Protein AF-A0A9Q0SRG5-F1 (afdb_monomer)

Mean predicted aligned error: 6.97 Å

Structure (mmCIF, N/CA/C/O backbone):
data_AF-A0A9Q0SRG5-F1
#
_entry.id   AF-A0A9Q0SRG5-F1
#
loop_
_atom_site.group_PDB
_atom_site.id
_atom_site.type_symbol
_atom_site.label_atom_id
_atom_site.label_alt_id
_atom_site.label_comp_id
_atom_site.label_asym_id
_atom_site.label_entity_id
_atom_site.label_seq_id
_atom_site.pdbx_PDB_ins_code
_atom_site.Cartn_x
_atom_site.Cartn_y
_atom_site.Cartn_z
_atom_site.occupancy
_atom_site.B_iso_or_equiv
_atom_site.auth_seq_id
_atom_site.auth_comp_id
_atom_site.auth_asym_id
_atom_site.auth_atom_id
_atom_site.pdbx_PDB_model_num
ATOM 1 N N . MET A 1 1 ? 56.213 -7.104 12.086 1.00 50.03 1 MET A N 1
ATOM 2 C CA . MET A 1 1 ? 54.955 -7.055 11.313 1.00 50.03 1 MET A CA 1
ATOM 3 C C . MET A 1 1 ? 54.856 -5.641 10.769 1.00 50.03 1 MET A C 1
ATOM 5 O O . MET A 1 1 ? 54.990 -4.718 11.560 1.00 50.03 1 MET A O 1
ATOM 9 N N . GLU A 1 2 ? 54.801 -5.468 9.449 1.00 68.88 2 GLU A N 1
ATOM 10 C CA . GLU A 1 2 ? 54.858 -4.136 8.830 1.00 68.88 2 GLU A CA 1
ATOM 11 C C . GLU A 1 2 ? 53.455 -3.518 8.834 1.00 68.88 2 GLU A C 1
ATOM 13 O O . GLU A 1 2 ? 52.531 -4.058 8.225 1.00 68.88 2 GLU A O 1
ATOM 18 N N . SER A 1 3 ? 53.274 -2.426 9.576 1.00 64.75 3 SER A N 1
ATOM 19 C CA . SER A 1 3 ? 51.998 -1.713 9.636 1.00 64.75 3 SER A CA 1
ATOM 20 C C . SER A 1 3 ? 51.853 -0.821 8.404 1.00 64.75 3 SER A C 1
ATOM 22 O O . SER A 1 3 ? 52.729 -0.003 8.135 1.00 64.75 3 SER A O 1
ATOM 24 N N . ARG A 1 4 ? 50.747 -0.968 7.669 1.00 71.38 4 ARG A N 1
ATOM 25 C CA . ARG A 1 4 ? 50.354 -0.084 6.560 1.00 71.38 4 ARG A CA 1
ATOM 26 C C . ARG A 1 4 ? 49.280 0.883 7.037 1.00 71.38 4 ARG A C 1
ATOM 28 O O . ARG A 1 4 ? 48.325 0.459 7.692 1.00 71.38 4 ARG A O 1
ATOM 35 N N . TYR A 1 5 ? 49.398 2.155 6.674 1.00 73.38 5 TYR A N 1
ATOM 36 C CA . TYR A 1 5 ? 48.400 3.167 7.019 1.00 73.38 5 TYR A CA 1
ATOM 37 C C . TYR A 1 5 ? 47.454 3.413 5.841 1.00 73.38 5 TYR A C 1
ATOM 39 O O . TYR A 1 5 ? 47.877 3.531 4.696 1.00 73.38 5 TYR A O 1
ATOM 47 N N . PHE A 1 6 ? 46.151 3.552 6.105 1.00 70.50 6 PHE A N 1
ATOM 48 C CA . PHE A 1 6 ? 45.162 3.849 5.057 1.00 70.50 6 PHE A CA 1
ATOM 49 C C . PHE A 1 6 ? 45.446 5.162 4.307 1.00 70.50 6 PHE A C 1
ATOM 51 O O . PHE A 1 6 ? 45.082 5.294 3.141 1.00 70.50 6 PHE A O 1
ATOM 58 N N . SER A 1 7 ? 46.147 6.112 4.931 1.00 71.38 7 SER A N 1
ATOM 59 C CA . SER A 1 7 ? 46.628 7.339 4.286 1.00 71.38 7 SER A CA 1
ATOM 60 C C . SER A 1 7 ? 47.663 7.086 3.182 1.00 71.38 7 SER A C 1
ATOM 62 O O . SER A 1 7 ? 47.748 7.880 2.248 1.00 71.38 7 SER A O 1
ATOM 64 N N . GLU A 1 8 ? 48.408 5.981 3.246 1.00 69.50 8 GLU A N 1
ATOM 65 C CA . GLU A 1 8 ? 49.360 5.558 2.207 1.00 69.50 8 GLU A CA 1
ATOM 66 C C . GLU A 1 8 ? 48.630 4.973 0.987 1.00 69.50 8 GLU A C 1
ATOM 68 O O . GLU A 1 8 ? 49.115 5.075 -0.137 1.00 69.50 8 GLU A O 1
ATOM 73 N N . ILE A 1 9 ? 47.434 4.411 1.199 1.00 72.00 9 ILE A N 1
ATOM 74 C CA . ILE A 1 9 ? 46.563 3.860 0.149 1.00 72.00 9 ILE A CA 1
ATOM 75 C C . ILE A 1 9 ? 45.710 4.968 -0.492 1.00 72.00 9 ILE A C 1
ATOM 77 O O . ILE A 1 9 ? 45.546 5.004 -1.711 1.00 72.00 9 ILE A O 1
ATOM 81 N N . PHE A 1 10 ? 45.187 5.897 0.314 1.00 68.31 10 PHE A N 1
ATOM 82 C CA . PHE A 1 10 ? 44.241 6.940 -0.106 1.00 68.31 10 PHE A CA 1
ATOM 83 C C . PHE A 1 10 ? 44.854 8.350 -0.219 1.00 68.31 10 PHE A C 1
ATOM 85 O O . PHE A 1 10 ? 44.111 9.330 -0.187 1.00 68.31 10 PHE A O 1
ATOM 92 N N . GLY A 1 11 ? 46.186 8.475 -0.321 1.00 63.97 11 GLY A N 1
ATOM 93 C CA . GLY A 1 11 ? 46.930 9.748 -0.284 1.00 63.97 11 GLY A CA 1
ATOM 94 C C . GLY A 1 11 ? 46.306 10.923 -1.066 1.00 63.97 11 GLY A C 1
ATOM 95 O O . GLY A 1 11 ? 45.670 10.724 -2.099 1.00 63.97 11 GLY A O 1
ATOM 96 N N . HIS A 1 12 ? 46.510 12.149 -0.545 1.00 66.62 12 HIS A N 1
ATOM 97 C CA . HIS A 1 12 ? 45.818 13.417 -0.870 1.00 66.62 12 HIS A CA 1
ATOM 98 C C . HIS A 1 12 ? 44.952 13.419 -2.157 1.00 66.62 12 HIS A C 1
ATOM 100 O O . HIS A 1 12 ? 45.475 13.619 -3.259 1.00 66.62 12 HIS A O 1
ATOM 106 N N . PRO A 1 13 ? 43.615 13.259 -2.046 1.00 66.69 13 PRO A N 1
ATOM 107 C CA . PRO A 1 13 ? 42.833 12.692 -3.147 1.00 66.69 13 PRO A CA 1
ATOM 108 C C . PRO A 1 13 ? 42.370 13.722 -4.177 1.00 66.69 13 PRO A C 1
ATOM 110 O O . PRO A 1 13 ? 42.280 13.409 -5.359 1.00 66.69 13 PRO A O 1
ATOM 113 N N . MET A 1 14 ? 42.061 14.953 -3.761 1.00 62.12 14 MET A N 1
ATOM 114 C CA . MET A 1 14 ? 41.164 15.801 -4.554 1.00 62.12 14 MET A CA 1
ATOM 115 C C . MET A 1 14 ? 41.794 16.297 -5.862 1.00 62.12 14 MET A C 1
ATOM 117 O O . MET A 1 14 ? 41.221 16.112 -6.928 1.00 62.12 14 MET A O 1
ATOM 121 N N . MET A 1 15 ? 43.006 16.863 -5.826 1.00 65.62 15 MET A N 1
ATOM 122 C CA . MET A 1 15 ? 43.644 17.397 -7.041 1.00 65.62 15 MET A CA 1
ATOM 123 C C . MET A 1 15 ? 44.089 16.308 -8.024 1.00 65.62 15 MET A C 1
ATOM 125 O O . MET A 1 15 ? 44.062 16.527 -9.235 1.00 65.62 15 MET A O 1
ATOM 129 N N . LYS A 1 16 ? 44.488 15.131 -7.525 1.00 74.25 16 LYS A N 1
ATOM 130 C CA . LYS A 1 16 ? 44.857 13.984 -8.369 1.00 74.25 16 LYS A CA 1
ATOM 131 C C . LYS A 1 16 ? 43.614 13.346 -8.995 1.00 74.25 16 LYS A C 1
ATOM 133 O O . LYS A 1 16 ? 43.632 13.049 -10.187 1.00 74.25 16 LYS A O 1
ATOM 138 N N . LEU A 1 17 ? 42.531 13.219 -8.225 1.00 79.25 17 LEU A N 1
ATOM 139 C CA . LEU A 1 17 ? 41.233 12.753 -8.707 1.00 79.25 17 LEU A CA 1
ATOM 140 C C . LEU A 1 17 ? 40.653 13.706 -9.757 1.00 79.25 17 LEU A C 1
ATOM 142 O O . LEU A 1 17 ? 40.260 13.247 -10.821 1.00 79.25 17 LEU A O 1
ATOM 146 N N . LEU A 1 18 ? 40.668 15.021 -9.517 1.00 80.94 18 LEU A N 1
ATOM 147 C CA . LEU A 1 18 ? 40.158 16.014 -10.471 1.00 80.94 18 LEU A CA 1
ATOM 148 C C . LEU A 1 18 ? 40.930 15.998 -11.795 1.00 80.94 18 LEU A C 1
ATOM 150 O O . LEU A 1 18 ? 40.312 16.000 -12.857 1.00 80.94 18 LEU A O 1
ATOM 154 N N . LYS A 1 19 ? 42.268 15.912 -11.749 1.00 83.69 19 LYS A N 1
ATOM 155 C CA . LYS A 1 19 ? 43.089 15.756 -12.962 1.00 83.69 19 LYS A CA 1
ATOM 156 C C . LYS A 1 19 ? 42.735 14.479 -13.725 1.00 83.69 19 LYS A C 1
ATOM 158 O O . LYS A 1 19 ? 42.587 14.532 -14.941 1.00 83.69 19 LYS A O 1
ATOM 163 N N . PHE A 1 20 ? 42.563 13.363 -13.016 1.00 85.44 20 PHE A N 1
ATOM 164 C CA . PHE A 1 20 ? 42.190 12.084 -13.621 1.00 85.44 20 PHE A CA 1
ATOM 165 C C . PHE A 1 20 ? 40.778 12.107 -14.223 1.00 85.44 20 PHE A C 1
ATOM 167 O O . PHE A 1 20 ? 40.568 11.584 -15.315 1.00 85.44 20 PHE A O 1
ATOM 174 N N . VAL A 1 21 ? 39.813 12.746 -13.555 1.00 87.06 21 VAL A N 1
ATOM 175 C CA . VAL A 1 21 ? 38.452 12.932 -14.080 1.00 87.06 21 VAL A CA 1
ATOM 176 C C . VAL A 1 21 ? 38.484 13.802 -15.335 1.00 87.06 21 VAL A C 1
ATOM 178 O O . VAL A 1 21 ? 37.925 13.402 -16.350 1.00 87.06 21 VAL A O 1
ATOM 181 N N . HIS A 1 22 ? 39.194 14.935 -15.320 1.00 87.00 22 HIS A N 1
ATOM 182 C CA . HIS A 1 22 ? 39.308 15.816 -16.489 1.00 87.00 22 HIS A CA 1
ATOM 183 C C . HIS A 1 22 ? 39.959 15.130 -17.696 1.00 87.00 22 HIS A C 1
ATOM 185 O O . HIS A 1 22 ? 39.552 15.382 -18.827 1.00 87.00 22 HIS A O 1
ATOM 191 N N . SER A 1 23 ? 40.952 14.263 -17.479 1.00 90.62 23 SER A N 1
ATOM 192 C CA . SER A 1 23 ? 41.611 13.545 -18.575 1.00 90.62 23 SER A CA 1
ATOM 193 C C . SER A 1 23 ? 40.817 12.343 -19.093 1.00 90.62 23 SER A C 1
ATOM 195 O O . SER A 1 23 ? 41.097 11.879 -20.194 1.00 90.62 23 SER A O 1
ATOM 197 N N . SER A 1 24 ? 39.871 11.814 -18.308 1.00 91.75 24 SER A N 1
ATOM 198 C CA . SER A 1 24 ? 39.240 10.508 -18.578 1.00 91.75 24 SER A CA 1
ATOM 199 C C . SER A 1 24 ? 37.730 10.572 -18.806 1.00 91.75 24 SER A C 1
ATOM 201 O O . SER A 1 24 ? 37.164 9.616 -19.324 1.00 91.75 24 SER A O 1
ATOM 203 N N . VAL A 1 25 ? 37.063 11.666 -18.428 1.00 90.81 25 VAL A N 1
ATOM 204 C CA . VAL A 1 25 ? 35.619 11.879 -18.611 1.00 90.81 25 VAL A CA 1
ATOM 205 C C . VAL A 1 25 ? 35.427 13.001 -19.626 1.00 90.81 25 VAL A C 1
ATOM 207 O O . VAL A 1 25 ? 35.244 14.168 -19.284 1.00 90.81 25 VAL A O 1
ATOM 210 N N . LEU A 1 26 ? 35.534 12.639 -20.903 1.00 94.81 26 LEU A N 1
ATOM 211 C CA . LEU A 1 26 ? 35.572 13.597 -22.007 1.00 94.81 26 LEU A CA 1
ATOM 212 C C . LEU A 1 26 ? 34.172 13.847 -22.593 1.00 94.81 26 LEU A C 1
ATOM 214 O O . LEU A 1 26 ? 33.375 12.908 -22.685 1.00 94.81 26 LEU A O 1
ATOM 218 N N . PRO A 1 27 ? 33.872 15.068 -23.083 1.00 93.25 27 PRO A N 1
ATOM 219 C CA . PRO A 1 27 ? 32.587 15.387 -23.714 1.00 93.25 27 PRO A CA 1
ATOM 220 C C . PRO A 1 27 ? 32.181 14.423 -24.837 1.00 93.25 27 PRO A C 1
ATOM 222 O O . PRO A 1 27 ? 31.002 14.107 -24.996 1.00 93.25 27 PRO A O 1
ATOM 225 N N . ASP A 1 28 ? 33.149 13.911 -25.597 1.00 94.19 28 ASP A N 1
ATOM 226 C CA . ASP A 1 28 ? 32.875 13.010 -26.718 1.00 94.19 28 ASP A CA 1
ATOM 227 C C . ASP A 1 28 ? 32.377 11.627 -26.272 1.00 94.19 28 ASP A C 1
ATOM 229 O O . ASP A 1 28 ? 31.602 11.004 -26.996 1.00 94.19 28 ASP A O 1
ATOM 233 N N . MET A 1 29 ? 32.700 11.180 -25.051 1.00 92.12 29 MET A N 1
ATOM 234 C CA . MET A 1 29 ? 32.133 9.949 -24.479 1.00 92.12 29 MET A CA 1
ATOM 235 C C . MET A 1 29 ? 30.622 10.079 -24.259 1.00 92.12 29 MET A C 1
ATOM 237 O O . MET A 1 29 ? 29.868 9.140 -24.533 1.00 92.12 29 MET A O 1
ATOM 241 N N . PHE A 1 30 ? 30.164 11.255 -23.816 1.00 93.25 30 PHE A N 1
ATOM 242 C CA . PHE A 1 30 ? 28.738 11.545 -23.675 1.00 93.25 30 PHE A CA 1
ATOM 243 C C . PHE A 1 30 ? 28.071 11.597 -25.047 1.00 93.25 30 PHE A C 1
ATOM 245 O O . PHE A 1 30 ? 27.088 10.889 -25.261 1.00 93.25 30 PHE A O 1
ATOM 252 N N . LYS A 1 31 ? 28.633 12.356 -26.000 1.00 93.44 31 LYS A N 1
ATOM 253 C CA . LYS A 1 31 ? 28.090 12.443 -27.368 1.00 93.44 31 LYS A CA 1
ATOM 254 C C . LYS A 1 31 ? 27.942 11.055 -27.996 1.00 93.44 31 LYS A C 1
ATOM 256 O O . LYS A 1 31 ? 26.859 10.723 -28.470 1.00 93.44 31 LYS A O 1
ATOM 261 N N . ALA A 1 32 ? 28.981 10.222 -27.925 1.00 90.94 32 ALA A N 1
ATOM 262 C CA . ALA A 1 32 ? 28.962 8.867 -28.469 1.00 90.94 32 ALA A CA 1
ATOM 263 C C . ALA A 1 32 ? 27.931 7.959 -27.774 1.00 90.94 32 ALA A C 1
ATOM 265 O O . ALA A 1 32 ? 27.261 7.157 -28.427 1.00 90.94 32 ALA A O 1
ATOM 266 N N . THR A 1 33 ? 27.771 8.085 -26.453 1.00 90.62 33 THR A N 1
ATOM 267 C CA . THR A 1 33 ? 26.778 7.308 -25.695 1.00 90.62 33 THR A CA 1
ATOM 268 C C . THR A 1 33 ? 25.351 7.704 -26.078 1.00 90.62 33 THR A C 1
ATOM 270 O O . THR A 1 33 ? 24.552 6.834 -26.426 1.00 90.62 33 THR A O 1
ATOM 273 N N . TYR A 1 34 ? 25.040 9.002 -26.092 1.00 89.94 34 TYR A N 1
ATOM 274 C CA . TYR A 1 34 ? 23.699 9.504 -26.407 1.00 89.94 34 TYR A CA 1
ATOM 275 C C . TYR A 1 34 ? 23.316 9.315 -27.880 1.00 89.94 34 TYR A C 1
ATOM 277 O O . TYR A 1 34 ? 22.166 8.991 -28.164 1.00 89.94 34 TYR A O 1
ATOM 285 N N . GLN A 1 35 ? 24.264 9.417 -28.819 1.00 89.81 35 GLN A N 1
ATOM 286 C CA . GLN A 1 35 ? 24.010 9.114 -30.236 1.00 89.81 35 GLN A CA 1
ATOM 287 C C . GLN A 1 35 ? 23.632 7.645 -30.473 1.00 89.81 35 GLN A C 1
ATOM 289 O O . GLN A 1 35 ? 22.930 7.327 -31.435 1.00 89.81 35 GLN A O 1
ATOM 294 N N . ALA A 1 36 ? 24.102 6.744 -29.611 1.00 86.56 36 ALA A N 1
ATOM 295 C CA . ALA A 1 36 ? 23.932 5.308 -29.774 1.00 86.56 36 ALA A CA 1
ATOM 296 C C . ALA A 1 36 ? 22.798 4.720 -28.914 1.00 86.56 36 ALA A C 1
ATOM 298 O O . ALA A 1 36 ? 22.464 3.548 -29.093 1.00 86.56 36 ALA A O 1
ATOM 299 N N . ILE A 1 37 ? 22.198 5.491 -27.998 1.00 88.62 37 ILE A N 1
ATOM 300 C CA . ILE A 1 37 ? 21.296 4.957 -26.964 1.00 88.62 37 ILE A CA 1
ATOM 301 C C . ILE A 1 37 ? 20.080 4.222 -27.547 1.00 88.62 37 ILE A C 1
ATOM 303 O O . ILE A 1 37 ? 19.713 3.159 -27.059 1.00 88.62 37 ILE A O 1
ATOM 307 N N . THR A 1 38 ? 19.523 4.719 -28.653 1.00 81.88 38 THR A N 1
ATOM 308 C CA . THR A 1 38 ? 18.377 4.107 -29.347 1.00 81.88 38 THR A CA 1
ATOM 309 C C . THR A 1 38 ? 18.774 2.988 -30.311 1.00 81.88 38 THR A C 1
ATOM 311 O O . THR A 1 38 ? 17.924 2.241 -30.782 1.00 81.88 38 THR A O 1
ATOM 314 N N . LYS A 1 39 ? 20.065 2.839 -30.629 1.00 85.38 39 LYS A N 1
ATOM 315 C CA . LYS A 1 39 ? 20.556 1.900 -31.654 1.00 85.38 39 LYS A CA 1
ATOM 316 C C . LYS A 1 39 ? 21.283 0.685 -31.078 1.00 85.38 39 LYS A C 1
ATOM 318 O O . LYS A 1 39 ? 21.494 -0.283 -31.798 1.00 85.38 39 LYS A O 1
ATOM 323 N N . ARG A 1 40 ? 21.680 0.722 -29.802 1.00 83.50 40 ARG A N 1
ATOM 324 C CA . ARG A 1 40 ? 22.537 -0.311 -29.192 1.00 83.50 40 ARG A CA 1
ATOM 325 C C . ARG A 1 40 ? 21.842 -1.635 -28.899 1.00 83.50 40 ARG A C 1
ATOM 327 O O . ARG A 1 40 ? 22.518 -2.657 -28.894 1.00 83.50 40 ARG A O 1
ATOM 334 N N . ASN A 1 41 ? 20.540 -1.634 -28.620 1.00 89.38 41 ASN A N 1
ATOM 335 C CA . ASN A 1 41 ? 19.834 -2.849 -28.226 1.00 89.38 41 ASN A CA 1
ATOM 336 C C . ASN A 1 41 ? 18.978 -3.368 -29.387 1.00 89.38 41 ASN A C 1
ATOM 338 O O . ASN A 1 41 ? 17.861 -2.905 -29.611 1.00 89.38 41 ASN A O 1
ATOM 342 N N . SER A 1 42 ? 19.519 -4.337 -30.129 1.00 91.06 42 SER A N 1
ATOM 343 C CA . SER A 1 42 ? 18.814 -4.972 -31.246 1.00 91.06 42 SER A CA 1
ATOM 344 C C . SER A 1 42 ? 17.531 -5.671 -30.798 1.00 91.06 42 SER A C 1
ATOM 346 O O . SER A 1 42 ? 16.530 -5.564 -31.497 1.00 91.06 42 SER A O 1
ATOM 348 N N . MET A 1 43 ? 17.524 -6.312 -29.623 1.00 91.75 43 MET A N 1
ATOM 349 C CA . MET A 1 43 ? 16.326 -6.962 -29.079 1.00 91.75 43 MET A CA 1
ATOM 350 C C . MET A 1 43 ? 15.209 -5.948 -28.818 1.00 91.75 43 MET A C 1
ATOM 352 O O . MET A 1 43 ? 14.068 -6.205 -29.180 1.00 91.75 43 MET A O 1
ATOM 356 N N . TRP A 1 44 ? 15.536 -4.783 -28.246 1.00 91.00 44 TRP A N 1
ATOM 357 C CA . TRP A 1 44 ? 14.575 -3.693 -28.033 1.00 91.00 44 TRP A CA 1
ATOM 358 C C . TRP A 1 44 ? 13.990 -3.192 -29.356 1.00 91.00 44 TRP A C 1
ATOM 360 O O . TRP A 1 44 ? 12.778 -3.064 -29.492 1.00 91.00 44 TRP A O 1
ATOM 370 N N . ASN A 1 45 ? 14.848 -2.962 -30.352 1.00 89.31 45 ASN A N 1
ATOM 371 C CA . ASN A 1 45 ? 14.442 -2.432 -31.656 1.00 89.31 45 ASN A CA 1
ATOM 372 C C . ASN A 1 45 ? 13.610 -3.421 -32.490 1.00 89.31 45 ASN A C 1
ATOM 374 O O . ASN A 1 45 ? 12.931 -3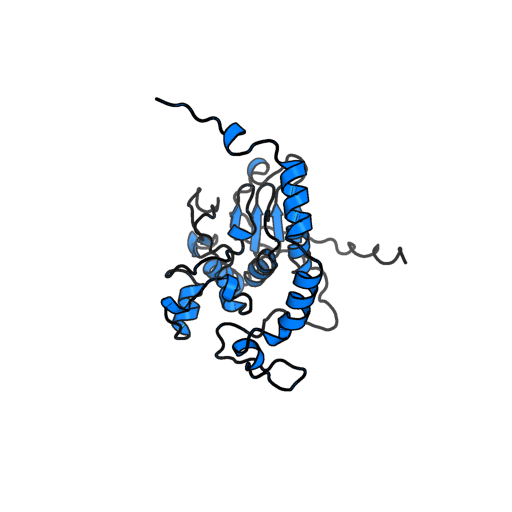.004 -33.423 1.00 89.31 45 ASN A O 1
ATOM 378 N N . GLN A 1 46 ? 13.673 -4.716 -32.173 1.00 93.19 46 GLN A N 1
ATOM 379 C CA . GLN A 1 46 ? 12.906 -5.777 -32.833 1.00 93.19 46 GLN A CA 1
ATOM 380 C C . GLN A 1 46 ? 11.559 -6.066 -32.154 1.00 93.19 46 GLN A C 1
ATOM 382 O O . GLN A 1 46 ? 10.789 -6.884 -32.662 1.00 93.19 46 GLN A O 1
ATOM 387 N N . LEU A 1 47 ? 11.251 -5.421 -31.021 1.00 91.62 47 LEU A N 1
ATOM 388 C CA . LEU A 1 47 ? 9.953 -5.580 -30.370 1.00 91.62 47 LEU A CA 1
ATOM 389 C C . LEU A 1 47 ? 8.840 -5.088 -31.299 1.00 91.62 47 LEU A C 1
ATOM 391 O O . LEU A 1 47 ? 8.835 -3.946 -31.753 1.00 91.62 47 LEU A O 1
ATOM 395 N N . SER A 1 48 ? 7.875 -5.964 -31.564 1.00 90.31 48 SER A N 1
ATOM 396 C CA . SER A 1 48 ? 6.680 -5.606 -32.323 1.00 90.31 48 SER A CA 1
ATOM 397 C C . SER A 1 48 ? 5.740 -4.791 -31.440 1.00 90.31 48 SER A C 1
ATOM 399 O O . SER A 1 48 ? 5.369 -5.236 -30.354 1.00 90.31 48 SER A O 1
ATOM 401 N N . VAL A 1 49 ? 5.346 -3.607 -31.908 1.00 87.12 49 VAL A N 1
ATOM 402 C CA . VAL A 1 49 ? 4.415 -2.718 -31.201 1.00 87.12 49 VAL A CA 1
ATOM 403 C C . VAL A 1 49 ? 3.106 -2.651 -31.994 1.00 87.12 49 VAL A C 1
ATOM 405 O O . VAL A 1 49 ? 3.156 -2.408 -33.202 1.00 87.12 49 VAL A O 1
ATOM 408 N N . PRO A 1 50 ? 1.939 -2.870 -31.363 1.00 86.75 50 PRO A N 1
ATOM 409 C CA . PRO A 1 50 ? 0.652 -2.732 -32.037 1.00 86.75 50 PRO A CA 1
ATOM 410 C C . PRO A 1 50 ? 0.451 -1.319 -32.596 1.00 86.75 50 PRO A C 1
ATOM 412 O O . PRO A 1 50 ? 0.814 -0.332 -31.959 1.00 86.75 50 PRO A O 1
ATOM 415 N N . SER A 1 51 ? -0.180 -1.208 -33.764 1.00 82.75 51 SER A N 1
ATOM 416 C CA . SER A 1 51 ? -0.625 0.075 -34.310 1.00 82.75 51 SER A CA 1
ATOM 417 C C . SER A 1 51 ? -1.972 0.468 -33.696 1.00 82.75 51 SER A C 1
ATOM 419 O O . SER A 1 51 ? -2.957 -0.247 -33.880 1.00 82.75 51 SER A O 1
ATOM 421 N N . GLY A 1 52 ? -2.043 1.594 -32.988 1.00 86.44 52 GLY A N 1
ATOM 422 C CA . GLY A 1 52 ? -3.295 2.111 -32.433 1.00 86.44 52 GLY A CA 1
ATOM 423 C C . GLY A 1 52 ? -3.080 3.090 -31.282 1.00 86.44 52 GLY A C 1
ATOM 424 O O . GLY A 1 52 ? -2.014 3.122 -30.676 1.00 86.44 52 GLY A O 1
ATOM 425 N N . ASN A 1 53 ? -4.110 3.882 -30.977 1.00 90.81 53 ASN A N 1
ATOM 426 C CA . ASN A 1 53 ? -4.080 4.852 -29.873 1.00 90.81 53 ASN A CA 1
ATOM 427 C C . ASN A 1 53 ? -4.611 4.273 -28.551 1.00 90.81 53 ASN A C 1
ATOM 429 O O . ASN A 1 53 ? -4.400 4.864 -27.495 1.00 90.81 53 ASN A O 1
ATOM 433 N N . LEU A 1 54 ? -5.319 3.139 -28.606 1.00 91.62 54 LEU A N 1
ATOM 434 C CA . LEU A 1 54 ? -5.857 2.438 -27.442 1.00 91.62 54 LEU A CA 1
ATOM 435 C C . LEU A 1 54 ? -5.077 1.142 -27.217 1.00 91.62 54 LEU A C 1
ATOM 437 O O . LEU A 1 54 ? -4.781 0.420 -28.169 1.00 91.62 54 LEU A O 1
ATOM 441 N N . TYR A 1 55 ? -4.758 0.847 -25.957 1.00 92.06 55 TYR A N 1
ATOM 442 C CA . TYR A 1 55 ? -4.058 -0.380 -25.592 1.00 92.06 55 TYR A CA 1
ATOM 443 C C . TYR A 1 55 ? -4.989 -1.591 -25.739 1.00 92.06 55 TYR A C 1
ATOM 445 O O . TYR A 1 55 ? -6.086 -1.615 -25.182 1.00 92.06 55 TYR A O 1
ATOM 453 N N . ALA A 1 56 ? -4.550 -2.602 -26.489 1.00 91.44 56 ALA A N 1
ATOM 454 C CA . ALA A 1 56 ? -5.284 -3.850 -26.650 1.00 91.44 56 ALA A CA 1
ATOM 455 C C . ALA A 1 56 ? -5.023 -4.761 -25.442 1.00 91.44 56 ALA A C 1
ATOM 457 O O . ALA A 1 56 ? -4.029 -5.486 -25.403 1.00 91.44 56 ALA A O 1
ATOM 458 N N . TRP A 1 57 ? -5.898 -4.693 -24.438 1.00 93.12 57 TRP A N 1
ATOM 459 C CA . TRP A 1 57 ? -5.794 -5.520 -23.238 1.00 93.12 57 TRP A CA 1
ATOM 460 C C . TRP A 1 57 ? -5.885 -7.014 -23.570 1.00 93.12 57 TRP A C 1
ATOM 462 O O . TRP A 1 57 ? -6.844 -7.463 -24.195 1.00 93.12 57 TRP A O 1
ATOM 472 N N . ASP A 1 58 ? -4.914 -7.795 -23.097 1.00 93.50 58 ASP A N 1
ATOM 473 C CA . ASP A 1 58 ? -4.951 -9.256 -23.155 1.00 93.50 58 ASP A CA 1
ATOM 474 C C . ASP A 1 58 ? -5.463 -9.814 -21.821 1.00 93.50 58 ASP A C 1
ATOM 476 O O . ASP A 1 58 ? -4.802 -9.696 -20.790 1.00 93.50 58 ASP A O 1
ATOM 480 N N . SER A 1 59 ? -6.625 -10.470 -21.831 1.00 93.25 59 SER A N 1
ATOM 481 C CA . SER A 1 59 ? -7.217 -11.066 -20.627 1.00 93.25 59 SER A CA 1
ATOM 482 C C . SER A 1 59 ? -6.394 -12.220 -20.038 1.00 93.25 59 SER A C 1
ATOM 484 O O . SER A 1 59 ? -6.623 -12.609 -18.893 1.00 93.25 59 SER A O 1
ATOM 486 N N . LYS A 1 60 ? -5.467 -12.805 -20.809 1.00 94.81 60 LYS A N 1
ATOM 487 C CA . LYS A 1 60 ? -4.557 -13.871 -20.355 1.00 94.81 60 LYS A CA 1
ATOM 488 C C . LYS A 1 60 ? -3.258 -13.322 -19.769 1.00 94.81 60 LYS A C 1
ATOM 490 O O . LYS A 1 60 ? -2.512 -14.068 -19.132 1.00 94.81 60 LYS A O 1
ATOM 495 N N . SER A 1 61 ? -2.976 -12.037 -19.971 1.00 96.69 61 SER A N 1
ATOM 496 C CA . SER A 1 61 ? -1.760 -11.410 -19.473 1.00 96.69 61 SER A CA 1
ATOM 497 C C . SER A 1 61 ? -1.725 -11.427 -17.945 1.00 96.69 61 SER A C 1
ATOM 499 O O . SER A 1 61 ? -2.648 -11.001 -17.251 1.00 96.69 61 SER A O 1
ATOM 501 N N . THR A 1 62 ? -0.597 -11.885 -17.406 1.00 97.19 62 THR A N 1
ATOM 502 C CA . THR A 1 62 ? -0.301 -11.821 -15.969 1.00 97.19 62 THR A CA 1
ATOM 503 C C . THR A 1 62 ? 0.607 -10.641 -15.610 1.00 97.19 62 THR A C 1
ATOM 505 O O . THR A 1 62 ? 0.993 -10.502 -14.447 1.00 97.19 62 THR A O 1
ATOM 508 N N . TYR A 1 63 ? 0.933 -9.769 -16.570 1.00 97.06 63 TYR A N 1
ATOM 509 C CA . TYR A 1 63 ? 1.826 -8.615 -16.389 1.00 97.06 63 TYR A CA 1
ATOM 510 C C . TYR A 1 63 ? 1.111 -7.274 -16.504 1.00 97.06 63 TYR A C 1
ATOM 512 O O . TYR A 1 63 ? 1.299 -6.413 -15.650 1.00 97.06 63 TYR A O 1
ATOM 520 N N . ILE A 1 64 ? 0.303 -7.115 -17.547 1.00 96.25 64 ILE A N 1
ATOM 521 C CA . ILE A 1 64 ? -0.490 -5.918 -17.827 1.00 96.25 64 ILE A CA 1
ATOM 522 C C . ILE A 1 64 ? -1.965 -6.306 -17.765 1.00 96.25 64 ILE A C 1
ATOM 524 O O . ILE A 1 64 ? -2.375 -7.213 -18.489 1.00 96.25 64 ILE A O 1
ATOM 528 N N . HIS A 1 65 ? -2.734 -5.664 -16.890 1.00 94.94 65 HIS A N 1
ATOM 529 C CA . HIS A 1 65 ? -4.153 -5.939 -16.668 1.00 94.94 65 HIS A CA 1
ATOM 530 C C . HIS A 1 65 ? -4.955 -4.637 -16.718 1.00 94.94 65 HIS A C 1
ATOM 532 O O . HIS A 1 65 ? -4.483 -3.621 -16.211 1.00 94.94 65 HIS A O 1
ATOM 538 N N . ASP A 1 66 ? -6.160 -4.683 -17.291 1.00 93.81 66 ASP A N 1
ATOM 539 C CA . ASP A 1 66 ? -7.068 -3.532 -17.361 1.00 93.81 66 ASP A CA 1
ATOM 540 C C . ASP A 1 66 ? -7.564 -3.149 -15.955 1.00 93.81 66 ASP A C 1
ATOM 542 O O . ASP A 1 66 ? -8.283 -3.938 -15.325 1.00 93.81 66 ASP A O 1
ATOM 546 N N . PRO A 1 67 ? -7.161 -1.988 -15.412 1.00 90.31 67 PRO A N 1
ATOM 547 C CA . PRO A 1 67 ? -7.434 -1.665 -14.027 1.00 90.31 67 PRO A CA 1
ATOM 548 C C . PRO A 1 67 ? -8.892 -1.257 -13.775 1.00 90.31 67 PRO A C 1
ATOM 550 O O . PRO A 1 67 ? -9.556 -0.619 -14.590 1.00 90.31 67 PRO A O 1
ATOM 553 N N . SER A 1 68 ? -9.397 -1.567 -12.586 1.00 88.25 68 SER A N 1
ATOM 554 C CA . SER A 1 68 ? -10.792 -1.344 -12.190 1.00 88.25 68 SER A CA 1
ATOM 555 C C . SER A 1 68 ? -11.103 0.074 -11.706 1.00 88.25 68 SER A C 1
ATOM 557 O O . SER A 1 68 ? -12.278 0.395 -11.523 1.00 88.25 68 SER A O 1
ATOM 559 N N . TYR A 1 69 ? -10.096 0.944 -11.552 1.00 86.00 69 TYR A N 1
ATOM 560 C CA . TYR A 1 69 ? -10.236 2.286 -10.958 1.00 86.00 69 TYR A CA 1
ATOM 561 C C . TYR A 1 69 ? -11.343 3.147 -11.580 1.00 86.00 69 TYR A C 1
ATOM 563 O O . TYR A 1 69 ? -11.974 3.935 -10.878 1.00 86.00 69 TYR A O 1
ATOM 571 N N . PHE A 1 70 ? -11.569 3.006 -12.888 1.00 89.00 70 PHE A N 1
ATOM 572 C CA . PHE A 1 70 ? -12.466 3.872 -13.654 1.00 89.00 70 PHE A CA 1
ATOM 573 C C . PHE A 1 70 ? -13.788 3.202 -14.046 1.00 89.00 70 PHE A C 1
ATOM 575 O O . PHE A 1 70 ? -14.642 3.857 -14.637 1.00 89.00 70 PHE A O 1
ATOM 582 N N . LYS A 1 71 ? -14.003 1.922 -13.702 1.00 87.62 71 LYS A N 1
ATOM 583 C CA . LYS A 1 71 ? -15.173 1.149 -14.170 1.00 87.62 71 LYS A CA 1
ATOM 584 C C . LYS A 1 71 ? -16.515 1.721 -13.708 1.00 87.62 71 LYS A C 1
ATOM 586 O O . LYS A 1 71 ? -17.510 1.563 -14.403 1.00 87.62 71 LYS A O 1
ATOM 591 N N . SER A 1 72 ? -16.542 2.387 -12.556 1.00 86.44 72 SER A N 1
ATOM 592 C CA . SER A 1 72 ? -17.736 3.033 -11.997 1.00 86.44 72 SER A CA 1
ATOM 593 C C . SER A 1 72 ? -17.655 4.563 -12.025 1.00 86.44 72 SER A C 1
ATOM 595 O O . SER A 1 72 ? -18.359 5.225 -11.263 1.00 86.44 72 SER A O 1
ATOM 597 N N . MET A 1 73 ? -16.751 5.139 -12.825 1.00 91.75 73 MET A N 1
ATOM 598 C CA . MET A 1 73 ? -16.569 6.586 -12.890 1.00 91.75 73 MET A CA 1
ATOM 599 C C . MET A 1 73 ? -17.735 7.245 -13.633 1.00 91.75 73 MET A C 1
ATOM 601 O O . MET A 1 73 ? -18.096 6.855 -14.740 1.00 91.75 73 MET A O 1
ATOM 605 N N . THR A 1 74 ? -18.296 8.280 -13.018 1.00 92.31 74 THR A N 1
ATOM 606 C CA . THR A 1 74 ? -19.357 9.121 -13.577 1.00 92.31 74 THR A CA 1
ATOM 607 C C . THR A 1 74 ? -18.810 10.506 -13.922 1.00 92.31 74 THR A C 1
ATOM 609 O O . THR A 1 74 ? -17.831 10.956 -13.330 1.00 92.31 74 THR A O 1
ATOM 612 N N . MET A 1 75 ? -19.448 11.206 -14.868 1.00 93.06 75 MET A N 1
ATOM 613 C CA . MET A 1 75 ? -19.063 12.577 -15.256 1.00 93.06 75 MET A CA 1
ATOM 614 C C . MET A 1 75 ? -19.153 13.566 -14.087 1.00 93.06 75 MET A C 1
ATOM 616 O O . MET A 1 75 ? -18.298 14.434 -13.936 1.00 93.06 75 MET A O 1
ATOM 620 N N . SER A 1 76 ? -20.179 13.424 -13.247 1.00 91.06 76 SER A N 1
ATOM 621 C CA . SER A 1 76 ? -20.304 14.177 -12.000 1.00 91.06 76 SER A CA 1
ATOM 622 C C . SER A 1 76 ? -19.756 13.332 -10.851 1.00 91.06 76 SER A C 1
ATOM 624 O O . SER A 1 76 ? -20.238 12.208 -10.669 1.00 91.06 76 SER A O 1
ATOM 626 N N . PRO A 1 77 ? -18.770 13.820 -10.077 1.00 88.06 77 PRO A N 1
ATOM 627 C CA . PRO A 1 77 ? -18.257 13.077 -8.936 1.00 88.06 77 PRO A CA 1
ATOM 628 C C . PRO A 1 77 ? -19.359 12.917 -7.876 1.00 88.06 77 PRO A C 1
ATOM 630 O O . PRO A 1 77 ? -20.133 13.851 -7.664 1.00 88.06 77 PRO A O 1
ATOM 633 N N . PRO A 1 78 ? -19.414 11.782 -7.158 1.00 83.50 78 PRO A N 1
ATOM 634 C CA . PRO A 1 78 ? -20.463 11.502 -6.169 1.00 83.50 78 PRO A CA 1
ATOM 635 C C . PRO A 1 78 ? -20.381 12.382 -4.908 1.00 83.50 78 PRO A C 1
ATOM 637 O O . PRO A 1 78 ? -21.186 12.227 -3.996 1.00 83.50 78 PRO A O 1
ATOM 640 N N . GLY A 1 79 ? -19.407 13.292 -4.844 1.00 84.75 79 GLY A N 1
ATOM 641 C CA . GLY A 1 79 ? -19.125 14.112 -3.676 1.00 84.75 79 GLY A CA 1
ATOM 642 C C . GLY A 1 79 ? -18.372 13.360 -2.568 1.00 84.75 79 GLY A C 1
ATOM 643 O O . GLY A 1 79 ? -18.094 12.158 -2.676 1.00 84.75 79 GLY A O 1
ATOM 644 N N . PRO A 1 80 ? -17.988 14.081 -1.503 1.00 84.44 80 PRO A N 1
ATOM 645 C CA . PRO A 1 80 ? -17.382 13.482 -0.322 1.00 84.44 80 PRO A CA 1
ATOM 646 C C . PRO A 1 80 ? -18.403 12.604 0.413 1.00 84.44 80 PRO A C 1
ATOM 648 O O . PRO A 1 80 ? -19.561 12.980 0.577 1.00 84.44 80 PRO A O 1
ATOM 651 N N . HIS A 1 81 ? -17.960 11.449 0.903 1.00 86.25 81 HIS A N 1
ATOM 652 C CA . HIS A 1 81 ? -18.741 10.588 1.785 1.00 86.25 81 HIS A CA 1
ATOM 653 C C . HIS A 1 81 ? -17.936 10.297 3.047 1.00 86.25 81 HIS A C 1
ATOM 655 O O . HIS A 1 81 ? -16.732 10.046 2.976 1.00 86.25 81 HIS A O 1
ATOM 661 N N . GLY A 1 82 ? -18.607 10.360 4.197 1.00 91.62 82 GLY A N 1
ATOM 662 C CA . GLY A 1 82 ? -18.032 9.911 5.458 1.00 91.62 82 GLY A CA 1
ATOM 663 C C . GLY A 1 82 ? -17.761 8.407 5.461 1.00 91.62 82 GLY A C 1
ATOM 664 O O . GLY A 1 82 ? -18.180 7.679 4.558 1.00 91.62 82 GLY A O 1
ATOM 665 N N . VAL A 1 83 ? -17.076 7.951 6.502 1.00 95.94 83 VAL A N 1
ATOM 666 C CA . VAL A 1 83 ? -16.839 6.529 6.772 1.00 95.94 83 VAL A CA 1
ATOM 667 C C . VAL A 1 83 ? -17.814 6.097 7.855 1.00 95.94 83 VAL A C 1
ATOM 669 O O . VAL A 1 83 ? -17.862 6.744 8.901 1.00 95.94 83 VAL A O 1
ATOM 672 N N . LYS A 1 84 ? -18.597 5.041 7.618 1.00 95.38 84 LYS A N 1
ATOM 673 C CA . LYS A 1 84 ? -19.628 4.590 8.564 1.00 95.38 84 LYS A CA 1
ATOM 674 C C . LYS A 1 84 ? -19.375 3.172 9.029 1.00 95.38 84 LYS A C 1
ATOM 676 O O . LYS A 1 84 ? -19.133 2.290 8.209 1.00 95.38 84 LYS A O 1
ATOM 681 N N . ASP A 1 85 ? -19.451 2.974 10.341 1.00 96.62 85 ASP A N 1
ATOM 682 C CA . ASP A 1 85 ? -19.251 1.696 11.016 1.00 96.62 85 ASP A CA 1
ATOM 683 C C . ASP A 1 85 ? -18.068 0.904 10.433 1.00 96.62 85 ASP A C 1
ATOM 685 O O . ASP A 1 85 ? -18.176 -0.283 10.135 1.00 96.62 85 ASP A O 1
ATOM 689 N N . ALA A 1 86 ? -16.918 1.540 10.226 1.00 98.31 86 ALA A N 1
ATOM 690 C CA . ALA A 1 86 ? -15.772 0.858 9.642 1.00 98.31 86 ALA A CA 1
ATOM 691 C C . ALA A 1 86 ? -15.076 -0.057 10.650 1.00 98.31 86 ALA A C 1
ATOM 693 O O . ALA A 1 86 ? -14.998 0.253 11.839 1.00 98.31 86 ALA A O 1
ATOM 694 N N . TYR A 1 87 ? -14.524 -1.164 10.163 1.00 98.69 87 TYR A N 1
ATOM 695 C CA . TYR A 1 87 ? -13.620 -2.016 10.933 1.00 98.69 87 TYR A CA 1
ATOM 696 C C . TYR A 1 87 ? -12.165 -1.556 10.794 1.00 98.69 87 TYR A C 1
ATOM 698 O O . TYR A 1 87 ? -11.750 -1.049 9.748 1.00 98.69 87 TYR A O 1
ATOM 706 N N . CYS A 1 88 ? -11.350 -1.792 11.821 1.00 98.50 88 CYS A N 1
ATOM 707 C CA . CYS A 1 88 ? -9.902 -1.661 11.695 1.00 98.50 88 CYS A CA 1
ATOM 708 C C . CYS A 1 88 ? -9.338 -2.876 10.947 1.00 98.50 88 CYS A C 1
ATOM 710 O O . CYS A 1 88 ? -9.364 -3.997 11.453 1.00 98.50 88 CYS A O 1
ATOM 712 N N . LEU A 1 89 ? -8.827 -2.672 9.731 1.00 98.62 89 LEU A N 1
ATOM 713 C CA . LEU A 1 89 ? -8.177 -3.745 8.973 1.00 98.62 89 LEU A CA 1
ATOM 714 C C . LEU A 1 89 ? -6.767 -4.018 9.509 1.00 98.62 89 LEU A C 1
ATOM 716 O O . LEU A 1 89 ? -6.315 -5.164 9.507 1.00 98.62 89 LEU A O 1
ATOM 720 N N . LEU A 1 90 ? -6.058 -2.964 9.925 1.00 98.50 90 LEU A N 1
ATOM 721 C CA . LEU A 1 90 ? -4.656 -2.998 10.341 1.00 98.50 90 LEU A CA 1
ATOM 722 C C . LEU A 1 90 ? -4.420 -1.975 11.452 1.00 98.50 90 LEU A C 1
ATOM 724 O O . LEU A 1 90 ? -4.841 -0.825 11.323 1.00 98.50 90 LEU A O 1
ATOM 728 N N . ASN A 1 91 ? -3.687 -2.377 12.489 1.00 98.38 91 ASN A N 1
ATOM 729 C CA . ASN A 1 91 ? -3.218 -1.481 13.541 1.00 98.38 91 ASN A CA 1
ATOM 730 C C . ASN A 1 91 ? -1.692 -1.574 13.640 1.00 98.38 91 ASN A C 1
ATOM 732 O O . ASN A 1 91 ? -1.146 -2.628 13.969 1.00 98.38 91 ASN A O 1
ATOM 736 N N . PHE A 1 92 ? -0.993 -0.489 13.330 1.00 98.25 92 PHE A N 1
ATOM 737 C CA . PHE A 1 92 ? 0.460 -0.463 13.231 1.00 98.25 92 PHE A CA 1
ATOM 738 C C . PHE A 1 92 ? 1.140 0.374 14.318 1.00 98.25 92 PHE A C 1
ATOM 740 O O . PHE A 1 92 ? 0.543 1.226 14.974 1.00 98.25 92 PHE A O 1
ATOM 747 N N . GLY A 1 93 ? 2.435 0.111 14.498 1.00 97.25 93 GLY A N 1
ATOM 748 C CA . GLY A 1 93 ? 3.348 0.990 15.226 1.00 97.25 93 GLY A CA 1
ATOM 749 C C . GLY A 1 93 ? 3.901 2.118 14.356 1.00 97.25 93 GLY A C 1
ATOM 750 O O . GLY A 1 93 ? 3.322 2.478 13.328 1.00 97.25 93 GLY A O 1
ATOM 751 N N . ASP A 1 94 ? 5.035 2.655 14.792 1.00 97.62 94 ASP A N 1
ATOM 752 C CA . ASP A 1 94 ? 5.752 3.736 14.119 1.00 97.62 94 ASP A CA 1
ATOM 753 C C . ASP A 1 94 ? 6.553 3.240 12.899 1.00 97.62 94 ASP A C 1
ATOM 755 O O . ASP A 1 94 ? 6.844 2.050 12.746 1.00 97.62 94 ASP A O 1
ATOM 759 N N . SER A 1 95 ? 6.923 4.182 12.032 1.00 96.62 95 SER A N 1
ATOM 760 C CA . SER A 1 95 ? 7.874 4.040 10.924 1.00 96.62 95 SER A CA 1
ATOM 761 C C . SER A 1 95 ? 7.553 2.902 9.943 1.00 96.62 95 SER A C 1
ATOM 763 O O . SER A 1 95 ? 8.442 2.244 9.389 1.00 96.62 95 SER A O 1
ATOM 765 N N . ILE A 1 96 ? 6.263 2.690 9.661 1.00 97.75 96 ILE A N 1
ATOM 766 C CA . ILE A 1 96 ? 5.824 1.785 8.593 1.00 97.75 96 ILE A CA 1
ATOM 767 C C . ILE A 1 96 ? 6.224 2.360 7.235 1.00 97.75 96 ILE A C 1
ATOM 769 O O . ILE A 1 96 ? 5.594 3.275 6.714 1.00 97.75 96 ILE A O 1
ATOM 773 N N . THR A 1 97 ? 7.267 1.793 6.639 1.00 97.62 97 THR A N 1
ATOM 774 C CA . THR A 1 97 ? 7.725 2.197 5.304 1.00 97.62 97 THR A CA 1
ATOM 775 C C . THR A 1 97 ? 6.781 1.775 4.170 1.00 97.62 97 THR A C 1
ATOM 777 O O . THR A 1 97 ? 6.023 0.805 4.276 1.00 97.62 97 THR A O 1
ATOM 780 N N . THR A 1 98 ? 6.898 2.425 3.011 1.00 96.88 98 THR A N 1
ATOM 781 C CA . THR A 1 98 ? 6.206 2.005 1.778 1.00 96.88 98 THR A CA 1
ATOM 782 C C . THR A 1 98 ? 6.613 0.613 1.291 1.00 96.88 98 THR A C 1
ATOM 784 O O . THR A 1 98 ? 5.832 -0.028 0.595 1.00 96.88 98 THR A O 1
ATOM 787 N N . ASP A 1 99 ? 7.785 0.103 1.682 1.00 95.69 99 ASP A N 1
ATOM 788 C CA . ASP A 1 99 ? 8.211 -1.280 1.424 1.00 95.69 99 ASP A CA 1
ATOM 789 C C . ASP A 1 99 ? 7.431 -2.309 2.253 1.00 95.69 99 ASP A C 1
ATOM 791 O O . ASP A 1 99 ? 7.262 -3.456 1.826 1.00 95.69 99 ASP A O 1
ATOM 795 N N . HIS A 1 100 ? 6.943 -1.924 3.435 1.00 97.19 100 HIS A N 1
ATOM 796 C CA . HIS A 1 100 ? 6.026 -2.764 4.196 1.00 97.19 100 HIS A CA 1
ATOM 797 C C . HIS A 1 100 ? 4.634 -2.785 3.558 1.00 97.19 100 HIS A C 1
ATOM 799 O O . HIS A 1 100 ? 4.034 -3.853 3.440 1.00 97.19 100 HIS A O 1
ATOM 805 N N . ILE A 1 101 ? 4.147 -1.623 3.108 1.00 97.88 101 ILE A N 1
ATOM 806 C CA . ILE A 1 101 ? 2.812 -1.475 2.509 1.00 97.88 101 ILE A CA 1
ATOM 807 C C . ILE A 1 101 ? 2.756 -2.100 1.106 1.00 97.88 101 ILE A C 1
ATOM 809 O O . ILE A 1 101 ? 1.791 -2.777 0.767 1.00 97.88 101 ILE A O 1
ATOM 813 N N . SER A 1 102 ? 3.789 -1.900 0.289 1.00 97.06 102 SER A N 1
ATOM 814 C CA . SER A 1 102 ? 3.877 -2.365 -1.098 1.00 97.06 102 SER A CA 1
ATOM 815 C C . SER A 1 102 ? 5.274 -2.937 -1.385 1.00 97.06 102 SER A C 1
ATOM 817 O O . SER A 1 102 ? 6.115 -2.249 -1.982 1.00 97.06 102 SER A O 1
ATOM 819 N N . PRO A 1 103 ? 5.555 -4.187 -0.972 1.00 95.19 103 PRO A N 1
ATOM 820 C CA . PRO A 1 103 ? 6.839 -4.834 -1.224 1.00 95.19 103 PRO A CA 1
ATOM 821 C C . PRO A 1 103 ? 7.089 -5.003 -2.729 1.00 95.19 103 PRO A C 1
ATOM 823 O O . PRO A 1 103 ? 6.173 -5.313 -3.480 1.00 95.19 103 PRO A O 1
ATOM 826 N N . ALA A 1 104 ? 8.343 -4.846 -3.166 1.00 93.38 104 ALA A N 1
ATOM 827 C CA . ALA A 1 104 ? 8.747 -5.031 -4.570 1.00 93.38 104 ALA A CA 1
ATOM 828 C C . ALA A 1 104 ? 9.552 -6.320 -4.816 1.00 93.38 104 ALA A C 1
ATOM 830 O O . ALA A 1 104 ? 9.849 -6.643 -5.964 1.00 93.38 104 ALA A O 1
ATOM 831 N N . GLY A 1 105 ? 9.922 -7.039 -3.750 1.00 93.12 105 GLY A N 1
ATOM 832 C CA . GLY A 1 105 ? 10.759 -8.240 -3.804 1.00 93.12 105 GLY A CA 1
ATOM 833 C C . GLY A 1 105 ? 10.037 -9.493 -4.307 1.00 93.12 105 GLY A C 1
ATOM 834 O O . GLY A 1 105 ? 8.989 -9.424 -4.948 1.00 93.12 105 GLY A O 1
ATOM 835 N N . SER A 1 106 ? 10.617 -10.657 -4.022 1.00 94.69 106 SER A N 1
ATOM 836 C CA . SER A 1 106 ? 10.099 -11.955 -4.467 1.00 94.69 106 SER A CA 1
ATOM 837 C C . SER A 1 106 ? 8.721 -12.283 -3.886 1.00 94.69 106 SER A C 1
ATOM 839 O O . SER A 1 106 ? 8.428 -11.988 -2.725 1.00 94.69 106 SER A O 1
ATOM 841 N N . ILE A 1 107 ? 7.898 -12.964 -4.682 1.00 97.31 107 ILE A N 1
ATOM 842 C CA . ILE A 1 107 ? 6.565 -13.421 -4.278 1.00 97.31 107 ILE A CA 1
ATOM 843 C C . ILE A 1 107 ? 6.698 -14.707 -3.451 1.00 97.31 107 ILE A C 1
ATOM 845 O O . ILE A 1 107 ? 7.221 -15.716 -3.928 1.00 97.31 107 ILE A O 1
ATOM 849 N N . HIS A 1 108 ? 6.232 -14.681 -2.200 1.00 94.50 108 HIS A N 1
ATOM 850 C CA . HIS A 1 108 ? 6.252 -15.861 -1.332 1.00 94.50 108 HIS A CA 1
ATOM 851 C C . HIS A 1 108 ? 5.263 -16.927 -1.827 1.00 94.50 108 HIS A C 1
ATOM 853 O O . HIS A 1 108 ? 4.136 -16.596 -2.179 1.00 94.50 108 HIS A O 1
ATOM 859 N N . LYS A 1 109 ? 5.659 -18.207 -1.810 1.00 92.62 109 LYS A N 1
ATOM 860 C CA . LYS A 1 109 ? 4.873 -19.326 -2.374 1.00 92.62 109 LYS A CA 1
ATOM 861 C C . LYS A 1 109 ? 3.472 -19.490 -1.763 1.00 92.62 109 LYS A C 1
ATOM 863 O O . LYS A 1 109 ? 2.555 -19.900 -2.458 1.00 92.62 109 LYS A O 1
ATOM 868 N N . ASP A 1 110 ? 3.324 -19.134 -0.489 1.00 92.12 110 ASP A N 1
ATOM 869 C CA . ASP A 1 110 ? 2.073 -19.287 0.264 1.00 92.12 110 ASP A CA 1
ATOM 870 C C . ASP A 1 110 ? 1.253 -17.980 0.297 1.00 92.12 110 ASP A C 1
ATOM 872 O O . ASP A 1 110 ? 0.324 -17.841 1.090 1.00 92.12 110 ASP A O 1
ATOM 876 N N . SER A 1 111 ? 1.617 -16.976 -0.514 1.00 97.00 111 SER A N 1
ATOM 877 C CA . SER A 1 111 ? 0.911 -15.693 -0.545 1.00 97.00 111 SER A CA 1
ATOM 878 C C . SER A 1 111 ? -0.366 -15.754 -1.396 1.00 97.00 111 SER A C 1
ATOM 880 O O . SER A 1 111 ? -0.465 -16.563 -2.326 1.00 97.00 111 SER A O 1
ATOM 882 N N . PRO A 1 112 ? -1.334 -14.848 -1.164 1.00 98.25 112 PRO A N 1
ATOM 883 C CA . PRO A 1 112 ? -2.494 -14.706 -2.044 1.00 98.25 112 PRO A CA 1
ATOM 884 C C . PRO A 1 112 ? -2.104 -14.461 -3.510 1.00 98.25 112 PRO A C 1
ATOM 886 O O . PRO A 1 112 ? -2.734 -15.000 -4.417 1.00 98.25 112 PRO A O 1
ATOM 889 N N . ALA A 1 113 ? -1.036 -13.695 -3.756 1.00 98.19 113 ALA A N 1
ATOM 890 C CA . ALA A 1 113 ? -0.538 -13.425 -5.103 1.00 98.19 113 ALA A CA 1
ATOM 891 C C . ALA A 1 113 ? 0.008 -14.687 -5.790 1.00 98.19 113 ALA A C 1
ATOM 893 O O . ALA A 1 113 ? -0.232 -14.883 -6.979 1.00 98.19 113 ALA A O 1
ATOM 894 N N . ALA A 1 114 ? 0.693 -15.564 -5.050 1.00 97.88 114 ALA A N 1
ATOM 895 C CA . ALA A 1 114 ? 1.135 -16.851 -5.578 1.00 97.88 114 ALA A CA 1
ATOM 896 C C . ALA A 1 114 ? -0.054 -17.743 -5.955 1.00 97.88 114 ALA A C 1
ATOM 898 O O . ALA A 1 114 ? -0.050 -18.305 -7.049 1.00 97.88 114 ALA A O 1
ATOM 899 N N . ARG A 1 115 ? -1.095 -17.822 -5.107 1.00 98.12 115 ARG A N 1
ATOM 900 C CA . ARG A 1 115 ? -2.337 -18.555 -5.431 1.00 98.12 115 ARG A CA 1
ATOM 901 C C . ARG A 1 115 ? -2.946 -18.063 -6.747 1.00 98.12 115 ARG A C 1
ATOM 903 O O . ARG A 1 115 ? -3.159 -18.860 -7.652 1.00 98.12 115 ARG A O 1
ATOM 910 N N . TYR A 1 116 ? -3.094 -16.747 -6.893 1.00 98.06 116 TYR A N 1
ATOM 911 C CA . TYR A 1 116 ? -3.615 -16.117 -8.111 1.00 98.06 116 TYR A CA 1
ATOM 912 C C . TYR A 1 116 ? -2.808 -16.446 -9.379 1.00 98.06 116 TYR A C 1
ATOM 914 O O . TYR A 1 116 ? -3.385 -16.679 -10.443 1.00 98.06 116 TYR A O 1
ATOM 922 N N . LEU A 1 117 ? -1.475 -16.444 -9.281 1.00 98.25 117 LEU A N 1
ATOM 923 C CA . LEU A 1 117 ? -0.586 -16.751 -10.403 1.00 98.25 117 LEU A CA 1
ATOM 924 C C . LEU A 1 117 ? -0.646 -18.239 -10.783 1.00 98.25 117 LEU A C 1
ATOM 926 O O . LEU A 1 117 ? -0.733 -18.556 -11.969 1.00 98.25 117 LEU A O 1
ATOM 930 N N . MET A 1 118 ? -0.664 -19.140 -9.797 1.00 97.88 118 MET A N 1
ATOM 931 C CA . MET A 1 118 ? -0.779 -20.587 -10.031 1.00 97.88 118 MET A CA 1
ATOM 932 C C . MET A 1 118 ? -2.124 -20.965 -10.657 1.00 97.88 118 MET A C 1
ATOM 934 O O . MET A 1 118 ? -2.154 -21.750 -11.599 1.00 97.88 118 MET A O 1
ATOM 938 N N . GLU A 1 119 ? -3.225 -20.356 -10.208 1.00 97.38 119 GLU A N 1
ATOM 939 C CA . GLU A 1 119 ? -4.559 -20.527 -10.811 1.00 97.38 119 GLU A CA 1
ATOM 940 C C . GLU A 1 119 ? -4.602 -20.105 -12.292 1.00 97.38 119 GLU A C 1
ATOM 942 O O . GLU A 1 119 ? -5.469 -20.546 -13.043 1.00 97.38 119 GLU A O 1
ATOM 947 N N . ARG 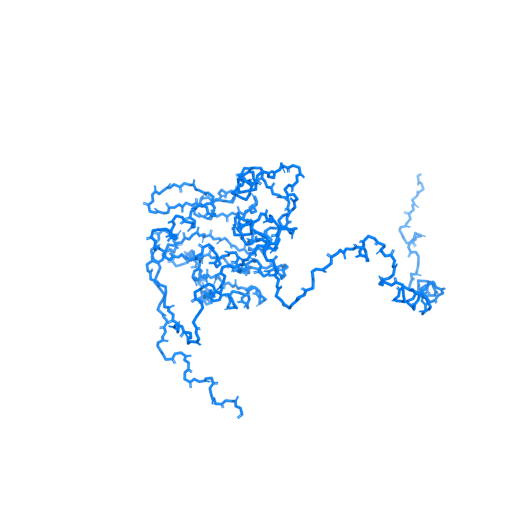A 1 120 ? -3.649 -19.274 -12.733 1.00 97.31 120 ARG A N 1
ATOM 948 C CA . ARG A 1 120 ? -3.474 -18.828 -14.126 1.00 97.31 120 ARG A CA 1
ATOM 949 C C . ARG A 1 120 ? -2.371 -19.580 -14.873 1.00 97.31 120 ARG A C 1
ATOM 951 O O . ARG A 1 120 ? -1.974 -19.155 -15.955 1.00 97.31 120 ARG A O 1
ATOM 958 N N . GLY A 1 121 ? -1.880 -20.683 -14.311 1.00 97.00 121 GLY A N 1
ATOM 959 C CA . GLY A 1 121 ? -0.881 -21.544 -14.941 1.00 97.00 121 GLY A CA 1
ATOM 960 C C . GLY A 1 121 ? 0.537 -20.972 -14.948 1.00 97.00 121 GLY A C 1
ATOM 961 O O . GLY A 1 121 ? 1.351 -21.395 -15.763 1.00 97.00 121 GLY A O 1
ATOM 962 N N . VAL A 1 122 ? 0.850 -20.005 -14.079 1.00 97.56 122 VAL A N 1
ATOM 963 C CA . VAL A 1 122 ? 2.219 -19.492 -13.937 1.00 97.56 122 VAL A CA 1
ATOM 964 C C . VAL A 1 122 ? 2.995 -20.376 -12.967 1.00 97.56 122 VAL A C 1
ATOM 966 O O . VAL A 1 122 ? 2.628 -20.505 -11.797 1.00 97.56 122 VAL A O 1
ATOM 969 N N . ASP A 1 123 ? 4.107 -20.936 -13.436 1.00 96.62 123 ASP A N 1
ATOM 970 C CA . ASP A 1 123 ? 5.014 -21.720 -12.603 1.00 96.62 123 ASP A CA 1
ATOM 971 C C . ASP A 1 123 ? 5.727 -20.852 -11.559 1.00 96.62 123 ASP A C 1
ATOM 973 O O . ASP A 1 123 ? 6.066 -19.690 -11.787 1.00 96.62 123 ASP A O 1
ATOM 977 N N . ARG A 1 124 ? 6.056 -21.449 -10.408 1.00 94.06 124 ARG A N 1
ATOM 978 C CA . ARG A 1 124 ? 6.716 -20.749 -9.292 1.00 94.06 124 ARG A CA 1
ATOM 979 C C . ARG A 1 124 ? 8.021 -20.050 -9.689 1.00 94.06 124 ARG A C 1
ATOM 981 O O . ARG A 1 124 ? 8.325 -18.983 -9.159 1.00 94.06 124 ARG A O 1
ATOM 988 N N . ARG A 1 125 ? 8.809 -20.644 -10.591 1.00 95.81 125 ARG A N 1
ATOM 989 C CA . ARG A 1 125 ? 10.064 -20.043 -11.085 1.00 95.81 125 ARG A CA 1
ATOM 990 C C . ARG A 1 125 ? 9.819 -18.763 -11.897 1.00 95.81 125 ARG A C 1
ATOM 992 O O . ARG A 1 125 ? 10.692 -17.905 -11.945 1.00 95.81 125 ARG A O 1
ATOM 999 N N . ASP A 1 126 ? 8.618 -18.628 -12.456 1.00 96.50 126 ASP A N 1
ATOM 1000 C CA . ASP A 1 126 ? 8.196 -17.551 -13.350 1.00 96.50 126 ASP A CA 1
ATOM 1001 C C . ASP A 1 126 ? 7.317 -16.507 -12.634 1.00 96.50 126 ASP A C 1
ATOM 1003 O O . ASP A 1 126 ? 6.839 -15.551 -13.246 1.00 96.50 126 ASP A O 1
ATOM 1007 N N . PHE A 1 127 ? 7.140 -16.617 -11.309 1.00 97.00 127 PHE A N 1
ATOM 1008 C CA . PHE A 1 127 ? 6.463 -15.587 -10.509 1.00 97.00 127 PHE A CA 1
ATOM 1009 C C . PHE A 1 127 ? 7.114 -14.214 -10.661 1.00 97.00 127 PHE A C 1
ATOM 1011 O O . PHE A 1 127 ? 6.402 -13.206 -10.721 1.00 97.00 127 PHE A O 1
ATOM 1018 N N . ASN A 1 128 ? 8.445 -14.193 -10.797 1.00 96.69 128 ASN A N 1
ATOM 1019 C CA . ASN A 1 128 ? 9.250 -12.977 -10.822 1.00 96.69 128 ASN A CA 1
ATOM 1020 C C . ASN A 1 128 ? 9.070 -12.192 -9.496 1.00 96.69 128 ASN A C 1
ATOM 1022 O O . ASN A 1 128 ? 8.810 -12.790 -8.446 1.00 96.69 128 ASN A O 1
ATOM 1026 N N . SER A 1 129 ? 9.261 -10.874 -9.497 1.00 96.44 129 SER A N 1
ATOM 1027 C CA . SER A 1 129 ? 9.097 -10.020 -8.314 1.00 96.44 129 SER A CA 1
ATOM 1028 C C . SER A 1 129 ? 7.765 -9.270 -8.327 1.00 96.44 129 SER A C 1
ATOM 1030 O O . SER A 1 129 ? 7.199 -9.037 -9.396 1.00 96.44 129 SER A O 1
ATOM 1032 N N . TYR A 1 130 ? 7.291 -8.811 -7.166 1.00 96.12 130 TYR A N 1
ATOM 1033 C CA . TYR A 1 130 ? 6.150 -7.891 -7.105 1.00 96.12 130 TYR A CA 1
ATOM 1034 C C . TYR A 1 130 ? 6.397 -6.636 -7.954 1.00 96.12 130 TYR A C 1
ATOM 1036 O O . TYR A 1 130 ? 5.514 -6.230 -8.701 1.00 96.12 130 TYR A O 1
ATOM 1044 N N . GLY A 1 131 ? 7.625 -6.098 -7.948 1.00 94.31 131 GLY A N 1
ATOM 1045 C CA . GLY A 1 131 ? 8.011 -4.955 -8.784 1.00 94.31 131 GLY A CA 1
ATOM 1046 C C . GLY A 1 131 ? 7.761 -5.181 -10.278 1.00 94.31 131 GLY A C 1
ATOM 1047 O O . GLY A 1 131 ? 7.241 -4.309 -10.970 1.00 94.31 131 GLY A O 1
ATOM 1048 N N . SER A 1 132 ? 8.058 -6.385 -10.773 1.00 95.88 132 SER A N 1
ATOM 1049 C CA . SER A 1 132 ? 7.817 -6.749 -12.177 1.00 95.88 132 SER A CA 1
ATOM 1050 C C . SER A 1 132 ? 6.329 -6.860 -12.539 1.00 95.88 132 SER A C 1
ATOM 1052 O O . SER A 1 132 ? 5.982 -6.848 -13.716 1.00 95.88 132 SER A O 1
ATOM 1054 N N . ARG A 1 133 ? 5.444 -6.961 -11.539 1.00 96.94 133 ARG A N 1
ATOM 1055 C CA . ARG A 1 133 ? 3.996 -7.165 -11.689 1.00 96.94 133 ARG A CA 1
ATOM 1056 C C . ARG A 1 133 ? 3.184 -5.884 -11.466 1.00 96.94 133 ARG A C 1
ATOM 1058 O O . ARG A 1 133 ? 1.962 -5.953 -11.422 1.00 96.94 133 ARG A O 1
ATOM 1065 N N . HIS A 1 134 ? 3.829 -4.716 -11.383 1.00 95.31 134 HIS A N 1
ATOM 1066 C CA . HIS A 1 134 ? 3.171 -3.421 -11.145 1.00 95.31 134 HIS A CA 1
ATOM 1067 C C . HIS A 1 134 ? 2.077 -3.052 -12.163 1.00 95.31 134 HIS A C 1
ATOM 1069 O O . HIS A 1 134 ? 1.204 -2.251 -11.835 1.00 95.31 134 HIS A O 1
ATOM 1075 N N . GLY A 1 135 ? 2.114 -3.610 -13.377 1.00 95.94 135 GLY A N 1
ATOM 1076 C CA . GLY A 1 135 ? 1.065 -3.425 -14.387 1.00 95.94 135 GLY A CA 1
ATOM 1077 C C . GLY A 1 135 ? -0.185 -4.284 -14.167 1.00 95.94 135 GLY A C 1
ATOM 1078 O O . GLY A 1 135 ? -1.138 -4.167 -14.933 1.00 95.94 135 GLY A O 1
ATOM 1079 N N . ASN A 1 136 ? -0.194 -5.150 -13.148 1.00 97.19 136 ASN A N 1
ATOM 1080 C CA . ASN A 1 136 ? -1.281 -6.075 -12.863 1.00 97.19 136 ASN A CA 1
ATOM 1081 C C . ASN A 1 136 ? -1.889 -5.801 -11.486 1.00 97.19 136 ASN A C 1
ATOM 1083 O O . ASN A 1 136 ? -1.363 -6.240 -10.459 1.00 97.19 136 ASN A O 1
ATOM 1087 N N . GLU A 1 137 ? -3.027 -5.108 -11.460 1.00 95.88 137 GLU A N 1
ATOM 1088 C CA . GLU A 1 137 ? -3.654 -4.719 -10.198 1.00 95.88 137 GLU A CA 1
ATOM 1089 C C . GLU A 1 137 ? -4.094 -5.893 -9.322 1.00 95.88 137 GLU A C 1
ATOM 1091 O O . GLU A 1 137 ? -4.049 -5.785 -8.100 1.00 95.88 137 GLU A O 1
ATOM 1096 N N . GLU A 1 138 ? -4.439 -7.037 -9.912 1.00 96.50 138 GLU A N 1
ATOM 1097 C CA . GLU A 1 138 ? -4.852 -8.224 -9.163 1.00 96.50 138 GLU A CA 1
ATOM 1098 C C . GLU A 1 138 ? -3.688 -8.792 -8.340 1.00 96.50 138 GLU A C 1
ATOM 1100 O O . GLU A 1 138 ? -3.859 -9.193 -7.184 1.00 96.50 138 GLU A O 1
ATOM 1105 N N . VAL A 1 139 ? -2.478 -8.789 -8.906 1.00 97.81 139 VAL A N 1
ATOM 1106 C CA . VAL A 1 139 ? -1.267 -9.215 -8.190 1.00 97.81 139 VAL A CA 1
ATOM 1107 C C . VAL A 1 139 ? -0.905 -8.194 -7.117 1.00 97.81 139 VAL A C 1
ATOM 1109 O O . VAL A 1 139 ? -0.592 -8.573 -5.988 1.00 97.81 139 VAL A O 1
ATOM 1112 N N . MET A 1 140 ? -0.981 -6.907 -7.448 1.00 97.69 140 MET A N 1
ATOM 1113 C CA . MET A 1 140 ? -0.538 -5.840 -6.554 1.00 97.69 140 MET A CA 1
ATOM 1114 C C . MET A 1 140 ? -1.500 -5.580 -5.386 1.00 97.69 140 MET A C 1
ATOM 1116 O O . MET A 1 140 ? -1.067 -5.302 -4.266 1.00 97.69 140 MET A O 1
ATOM 1120 N N . ALA A 1 141 ? -2.809 -5.757 -5.580 1.00 97.38 141 ALA A N 1
ATOM 1121 C CA . ALA A 1 141 ? -3.763 -5.787 -4.473 1.00 97.38 141 ALA A CA 1
ATOM 1122 C C . ALA A 1 141 ? -3.406 -6.921 -3.499 1.00 97.38 141 ALA A C 1
ATOM 1124 O O . ALA A 1 141 ? -3.287 -6.705 -2.296 1.00 97.38 141 ALA A O 1
ATOM 1125 N N . ARG A 1 142 ? -3.118 -8.119 -4.020 1.00 98.12 142 ARG A N 1
ATOM 1126 C CA . ARG A 1 142 ? -2.711 -9.287 -3.219 1.00 98.12 142 ARG A CA 1
ATOM 1127 C C . ARG A 1 142 ? -1.343 -9.140 -2.551 1.00 98.12 142 ARG A C 1
ATOM 1129 O O . ARG A 1 142 ? -1.076 -9.837 -1.574 1.00 98.12 142 ARG A O 1
ATOM 1136 N N . SER A 1 143 ? -0.483 -8.259 -3.059 1.00 97.06 143 SER A N 1
ATOM 1137 C CA . SER A 1 143 ? 0.816 -7.948 -2.459 1.00 97.06 143 SER A CA 1
ATOM 1138 C C . SER A 1 143 ? 0.750 -6.853 -1.396 1.00 97.06 143 SER A C 1
ATOM 1140 O O . SER A 1 143 ? 1.747 -6.601 -0.719 1.00 97.06 143 SER A O 1
ATOM 1142 N N . THR A 1 144 ? -0.386 -6.170 -1.259 1.00 98.00 144 THR A N 1
ATOM 1143 C CA . THR A 1 144 ? -0.532 -5.050 -0.330 1.00 98.00 144 THR A CA 1
ATOM 1144 C C . THR A 1 144 ? -0.432 -5.554 1.109 1.00 98.00 144 THR A C 1
ATOM 1146 O O . THR A 1 144 ? -1.194 -6.422 1.529 1.00 98.00 144 THR A O 1
ATOM 1149 N N . VAL A 1 145 ? 0.545 -5.030 1.853 1.00 97.12 145 VAL A N 1
ATOM 1150 C CA . VAL A 1 145 ? 0.927 -5.476 3.205 1.00 97.12 145 VAL A CA 1
ATOM 1151 C C . VAL A 1 145 ? 1.339 -6.962 3.228 1.00 97.12 145 VAL A C 1
ATOM 1153 O O . VAL A 1 145 ? 1.198 -7.661 4.225 1.00 97.12 145 VAL A O 1
ATOM 1156 N N . ALA A 1 146 ? 1.906 -7.467 2.124 1.00 96.12 146 ALA A N 1
ATOM 1157 C CA . ALA A 1 146 ? 2.424 -8.837 2.029 1.00 96.12 146 ALA A CA 1
ATOM 1158 C C . ALA A 1 146 ? 3.879 -8.991 2.522 1.00 96.12 146 ALA A C 1
ATOM 1160 O O . ALA A 1 146 ? 4.495 -10.044 2.338 1.00 96.12 146 ALA A O 1
ATOM 1161 N N . ASN A 1 147 ? 4.460 -7.944 3.115 1.00 95.44 147 ASN A N 1
ATOM 1162 C CA . ASN A 1 147 ? 5.826 -7.974 3.623 1.00 95.44 147 ASN A CA 1
ATOM 1163 C C . ASN A 1 147 ? 5.918 -8.874 4.867 1.00 95.44 147 ASN A C 1
ATOM 1165 O O . ASN A 1 147 ? 5.194 -8.682 5.836 1.00 95.44 147 ASN A O 1
ATOM 1169 N N . PHE A 1 148 ? 6.843 -9.835 4.869 1.00 94.06 148 PHE A N 1
ATOM 1170 C CA . PHE A 1 148 ? 6.999 -10.794 5.968 1.00 94.06 148 PHE A CA 1
ATOM 1171 C C . PHE A 1 148 ? 7.492 -10.178 7.282 1.00 94.06 148 PHE A C 1
ATOM 1173 O O . PHE A 1 148 ? 7.459 -10.861 8.294 1.00 94.06 148 PHE A O 1
ATOM 1180 N N . ARG A 1 149 ? 7.961 -8.925 7.275 1.00 95.62 149 ARG A N 1
ATOM 1181 C CA . ARG A 1 149 ? 8.436 -8.199 8.463 1.00 95.62 149 ARG A CA 1
ATOM 1182 C C . ARG A 1 149 ? 7.395 -7.258 9.062 1.00 95.62 149 ARG A C 1
ATOM 1184 O O . ARG A 1 149 ? 7.694 -6.609 10.058 1.00 95.62 149 ARG A O 1
ATOM 1191 N N . ILE A 1 150 ? 6.211 -7.136 8.455 1.00 96.62 150 ILE A N 1
ATOM 1192 C CA . ILE A 1 150 ? 5.166 -6.267 9.000 1.00 96.62 150 ILE A CA 1
ATOM 1193 C C . ILE A 1 150 ? 4.723 -6.786 10.374 1.00 96.62 150 ILE A C 1
ATOM 1195 O O . ILE A 1 150 ? 4.561 -7.990 10.563 1.00 96.62 150 ILE A O 1
ATOM 1199 N N . VAL A 1 151 ? 4.525 -5.872 11.321 1.00 97.62 151 VAL A N 1
ATOM 1200 C CA . VAL A 1 151 ? 3.989 -6.169 12.653 1.00 97.62 151 VAL A CA 1
ATOM 1201 C C . VAL A 1 151 ? 2.626 -5.512 12.773 1.00 97.62 151 VAL A C 1
ATOM 1203 O O . VAL A 1 151 ? 2.516 -4.293 12.650 1.00 97.62 151 VAL A O 1
ATOM 1206 N N . ASN A 1 152 ? 1.595 -6.317 13.015 1.00 97.56 152 ASN A N 1
ATOM 1207 C CA . ASN A 1 152 ? 0.229 -5.848 13.218 1.00 97.56 152 ASN A CA 1
ATOM 1208 C C . ASN A 1 152 ? -0.151 -6.012 14.696 1.00 97.56 152 ASN A C 1
ATOM 1210 O O . ASN A 1 152 ? -0.195 -7.130 15.215 1.00 97.56 152 ASN A O 1
ATOM 1214 N N . LYS A 1 153 ? -0.448 -4.904 15.378 1.00 97.06 153 LYS A N 1
ATOM 1215 C CA . LYS A 1 153 ? -0.819 -4.871 16.800 1.00 97.06 153 LYS A CA 1
ATOM 1216 C C . LYS A 1 153 ? -2.101 -5.656 17.090 1.00 97.06 153 LYS A C 1
ATOM 1218 O O . LYS A 1 153 ? -2.221 -6.207 18.179 1.00 97.06 153 LYS A O 1
ATOM 1223 N N . LEU A 1 154 ? -2.998 -5.810 16.106 1.00 97.31 154 LEU A N 1
ATOM 1224 C CA . LEU A 1 154 ? -4.189 -6.666 16.233 1.00 97.31 154 LEU A CA 1
ATOM 1225 C C . LEU A 1 154 ? -3.845 -8.144 16.494 1.00 97.31 154 LEU A C 1
ATOM 1227 O O . LEU A 1 154 ? -4.688 -8.895 16.970 1.00 97.31 154 LEU A O 1
ATOM 1231 N N . LEU A 1 155 ? -2.616 -8.569 16.184 1.00 96.75 155 LEU A N 1
ATOM 1232 C CA . LEU A 1 155 ? -2.128 -9.932 16.399 1.00 96.75 155 LEU A CA 1
ATOM 1233 C C . LEU A 1 155 ? -1.158 -10.041 17.586 1.00 96.75 155 LEU A C 1
ATOM 1235 O O . LEU A 1 155 ? -0.364 -10.978 17.642 1.00 96.75 155 LEU A O 1
ATOM 1239 N N . GLY A 1 156 ? -1.169 -9.079 18.514 1.00 91.00 156 GLY A N 1
ATOM 1240 C CA . GLY A 1 156 ? -0.339 -9.141 19.722 1.00 91.00 156 GLY A CA 1
ATOM 1241 C C . GLY A 1 156 ? 1.169 -9.123 19.448 1.00 91.00 156 GLY A C 1
ATOM 1242 O O . GLY A 1 156 ? 1.936 -9.712 20.203 1.00 91.00 156 GLY A O 1
ATOM 1243 N N . GLY A 1 157 ? 1.601 -8.480 18.357 1.00 82.50 157 GLY A N 1
ATOM 1244 C CA . GLY A 1 157 ? 3.017 -8.370 17.988 1.00 82.50 157 GLY A CA 1
ATOM 1245 C C . GLY A 1 157 ? 3.544 -9.496 17.093 1.00 82.50 157 GLY A C 1
ATOM 1246 O O . GLY A 1 157 ? 4.740 -9.524 16.805 1.00 82.50 157 GLY A O 1
ATOM 1247 N N . GLU A 1 158 ? 2.683 -10.403 16.619 1.00 93.81 158 GLU A N 1
ATOM 1248 C CA . GLU A 1 158 ? 3.069 -11.386 15.603 1.00 93.81 158 GLU A CA 1
ATOM 1249 C C . GLU A 1 158 ? 3.593 -10.694 14.335 1.00 93.81 158 GLU A C 1
ATOM 1251 O O . GLU A 1 158 ? 2.988 -9.759 13.801 1.00 93.81 158 GLU A O 1
ATOM 1256 N N . VAL A 1 159 ? 4.733 -11.185 13.853 1.00 96.00 159 VAL A N 1
ATOM 1257 C CA . VAL A 1 159 ? 5.379 -10.716 12.629 1.00 96.00 159 VAL A CA 1
ATOM 1258 C C . VAL A 1 159 ? 4.827 -11.505 11.443 1.00 96.00 159 VAL A C 1
ATOM 1260 O O . VAL A 1 159 ? 4.911 -12.734 11.411 1.00 96.00 159 VAL A O 1
ATOM 1263 N N . GLY A 1 160 ? 4.299 -10.806 10.443 1.00 95.31 160 GLY A N 1
ATOM 1264 C CA . GLY A 1 160 ? 3.875 -11.403 9.182 1.00 95.31 160 GLY A CA 1
ATOM 1265 C C . GLY A 1 160 ? 2.661 -10.722 8.547 1.00 95.31 160 GLY A C 1
ATOM 1266 O O . GLY A 1 160 ? 1.970 -9.931 9.188 1.00 95.31 160 GLY A O 1
ATOM 1267 N N . PRO A 1 161 ? 2.363 -11.045 7.275 1.00 96.31 161 PRO A N 1
ATOM 1268 C CA . PRO A 1 161 ? 1.379 -10.342 6.453 1.00 96.31 161 PRO A CA 1
ATOM 1269 C C . PRO A 1 161 ? -0.057 -10.803 6.733 1.00 96.31 161 PRO A C 1
ATOM 1271 O O . PRO A 1 161 ? -0.782 -11.257 5.839 1.00 96.31 161 PRO A O 1
ATOM 1274 N N . LYS A 1 162 ? -0.458 -10.747 8.002 1.00 97.81 162 LYS A N 1
ATOM 1275 C CA . LYS A 1 162 ? -1.747 -11.231 8.488 1.00 97.81 162 LYS A CA 1
ATOM 1276 C C . LYS A 1 162 ? -2.483 -10.167 9.292 1.00 97.81 162 LYS A C 1
ATOM 1278 O O . LYS A 1 162 ? -1.907 -9.212 9.816 1.00 97.81 162 LYS A O 1
ATOM 1283 N N . THR A 1 163 ? -3.784 -10.368 9.405 1.00 98.38 163 THR A N 1
ATOM 1284 C CA . THR A 1 163 ? -4.654 -9.615 10.304 1.00 98.38 163 THR A CA 1
ATOM 1285 C C . THR A 1 163 ? -5.732 -10.531 10.875 1.00 98.38 163 THR A C 1
ATOM 1287 O O . THR A 1 163 ? -5.802 -11.710 10.517 1.00 98.38 163 THR A O 1
ATOM 1290 N N . ILE A 1 164 ? -6.545 -10.001 11.781 1.00 98.00 164 ILE A N 1
ATOM 1291 C CA . ILE A 1 164 ? -7.727 -10.672 12.311 1.00 98.00 164 ILE A CA 1
ATOM 1292 C C . ILE A 1 164 ? -8.981 -10.050 11.699 1.00 98.00 164 ILE A C 1
ATOM 1294 O O . ILE A 1 164 ? -9.119 -8.830 11.617 1.00 98.00 164 ILE A O 1
ATOM 1298 N N . HIS A 1 165 ? -9.903 -10.891 11.253 1.00 98.00 165 HIS A N 1
ATOM 1299 C CA . HIS A 1 165 ? -11.239 -10.456 10.885 1.00 98.00 165 HIS A CA 1
ATOM 1300 C C . HIS A 1 165 ? -12.069 -10.312 12.163 1.00 98.00 165 HIS A C 1
ATOM 1302 O O . HIS A 1 165 ? -12.490 -11.307 12.750 1.00 98.00 165 HIS A O 1
ATOM 1308 N N . ILE A 1 166 ? -12.277 -9.078 12.616 1.00 96.69 166 ILE A N 1
ATOM 1309 C CA . ILE A 1 166 ? -12.771 -8.752 13.962 1.00 96.69 166 ILE A CA 1
ATOM 1310 C C . ILE A 1 166 ? -14.142 -9.377 14.233 1.00 96.69 166 ILE A C 1
ATOM 1312 O O . ILE A 1 166 ? -14.368 -9.881 15.327 1.00 96.69 166 ILE A O 1
ATOM 1316 N N . SER A 1 167 ? -15.046 -9.403 13.247 1.00 92.25 167 SER A N 1
ATOM 1317 C CA . SER A 1 167 ? -16.407 -9.926 13.453 1.00 92.25 167 SER A CA 1
ATOM 1318 C C . SER A 1 167 ? -16.468 -11.432 13.742 1.00 92.25 167 SER A C 1
ATOM 1320 O O . SER A 1 167 ? -17.406 -11.881 14.391 1.00 92.25 167 SER A O 1
ATOM 1322 N N . ILE A 1 168 ? -15.482 -12.207 13.282 1.00 94.94 168 ILE A N 1
ATOM 1323 C CA . ILE A 1 168 ? -15.462 -13.678 13.400 1.00 94.94 168 ILE A CA 1
ATOM 1324 C C . ILE A 1 168 ? -14.263 -14.201 14.202 1.00 94.94 168 ILE A C 1
ATOM 1326 O O . ILE A 1 168 ? -14.191 -15.392 14.485 1.00 94.94 168 ILE A O 1
ATOM 1330 N N . GLY A 1 169 ? -13.296 -13.339 14.526 1.00 96.12 169 GLY A N 1
ATOM 1331 C CA . GLY A 1 169 ? -12.080 -13.697 15.258 1.00 96.12 169 GLY A CA 1
ATOM 1332 C C . GLY A 1 169 ? -11.061 -14.533 14.470 1.00 96.12 169 GLY A C 1
ATOM 1333 O O . GLY A 1 169 ? -10.158 -15.117 15.064 1.00 96.12 169 GLY A O 1
ATOM 1334 N N . GLU A 1 170 ? -11.179 -14.619 13.143 1.00 97.25 170 GLU A N 1
ATOM 1335 C CA . GLU A 1 170 ? -10.333 -15.484 12.312 1.00 97.25 170 GLU A CA 1
ATOM 1336 C C . GLU A 1 170 ? -9.078 -14.750 11.826 1.00 97.25 170 GLU A C 1
ATOM 1338 O O . GLU A 1 170 ? -9.146 -13.619 11.338 1.00 97.25 170 GLU A O 1
ATOM 1343 N N . LYS A 1 171 ? -7.919 -15.411 11.915 1.00 97.69 171 LYS A N 1
ATOM 1344 C CA . LYS A 1 171 ? -6.649 -14.892 11.397 1.00 97.69 171 LYS A CA 1
ATOM 1345 C C . LYS A 1 171 ? -6.500 -15.223 9.915 1.00 97.69 171 LYS A C 1
ATOM 1347 O O . LYS A 1 171 ? -6.405 -16.390 9.543 1.0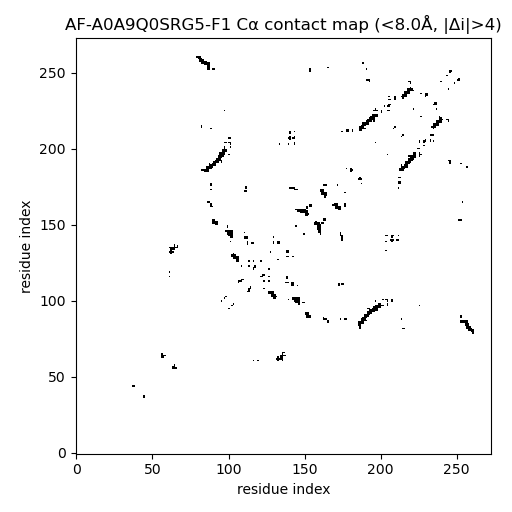0 97.69 171 LYS A O 1
ATOM 1352 N N . LEU A 1 172 ? -6.375 -14.194 9.086 1.00 97.94 172 LEU A N 1
ATOM 1353 C CA . LEU A 1 172 ? -6.310 -14.303 7.628 1.00 97.94 172 LEU A CA 1
ATOM 1354 C C . LEU A 1 172 ? -5.117 -13.522 7.070 1.00 97.94 172 LEU A C 1
ATOM 1356 O O . LEU A 1 172 ? -4.497 -12.714 7.767 1.00 97.94 172 LEU A O 1
ATOM 1360 N N . SER A 1 173 ? -4.793 -13.741 5.792 1.00 98.12 173 SER A N 1
ATOM 1361 C CA . SER A 1 173 ? -3.946 -12.785 5.072 1.00 98.12 173 SER A CA 1
ATOM 1362 C C . SER A 1 173 ? -4.661 -11.431 4.994 1.00 98.12 173 SER A C 1
ATOM 1364 O O . SER A 1 173 ? -5.893 -11.375 4.984 1.00 98.12 173 SER A O 1
ATOM 1366 N N . VAL A 1 174 ? -3.905 -10.333 4.920 1.00 98.38 174 VAL A N 1
ATOM 1367 C CA . VAL A 1 174 ? -4.503 -8.986 4.834 1.00 98.38 174 VAL A C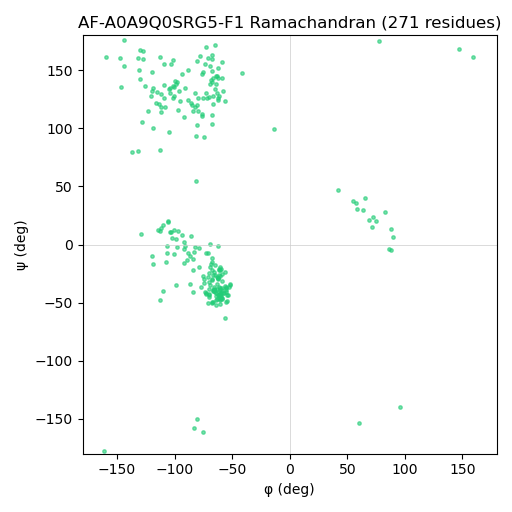A 1
ATOM 1368 C C . VAL A 1 174 ? -5.440 -8.866 3.627 1.00 98.38 174 VAL A C 1
ATOM 1370 O O . VAL A 1 174 ? -6.544 -8.340 3.752 1.00 98.38 174 VAL A O 1
ATOM 1373 N N . PHE A 1 175 ? -5.034 -9.415 2.477 1.00 98.50 175 PHE A N 1
ATOM 1374 C CA . PHE A 1 175 ? -5.866 -9.436 1.277 1.00 98.50 175 PHE A CA 1
ATOM 1375 C C . PHE A 1 175 ? -7.175 -10.202 1.506 1.00 98.50 175 PHE A C 1
ATOM 1377 O O . PHE A 1 175 ? -8.243 -9.650 1.250 1.00 98.50 175 PHE A O 1
ATOM 1384 N N . ASP A 1 176 ? -7.116 -11.430 2.028 1.00 98.38 176 ASP A N 1
ATOM 1385 C CA . ASP A 1 176 ? -8.312 -12.263 2.210 1.00 98.38 176 ASP A CA 1
ATOM 1386 C C . ASP A 1 176 ? -9.291 -11.634 3.220 1.00 98.38 176 ASP A C 1
ATOM 1388 O O . ASP A 1 176 ? -10.492 -11.577 2.955 1.00 98.38 176 ASP A O 1
ATOM 1392 N N . ALA A 1 177 ? -8.787 -11.073 4.328 1.00 98.50 177 ALA A N 1
ATOM 1393 C CA . ALA A 1 177 ? -9.612 -10.333 5.288 1.00 98.50 177 ALA A CA 1
ATOM 1394 C C . ALA A 1 177 ? -10.297 -9.120 4.640 1.00 98.50 177 ALA A C 1
ATOM 1396 O O . ALA A 1 177 ? -11.489 -8.895 4.838 1.00 98.50 177 ALA A O 1
ATOM 1397 N N . SER A 1 178 ? -9.558 -8.355 3.832 1.00 98.38 178 SER A N 1
ATOM 1398 C CA . SER A 1 178 ? -10.096 -7.168 3.163 1.00 98.38 178 SER A CA 1
ATOM 1399 C C . SER A 1 178 ? -11.175 -7.507 2.130 1.00 98.38 178 SER A C 1
ATOM 1401 O O . SER A 1 178 ? -12.191 -6.819 2.044 1.00 98.38 178 SER A O 1
ATOM 1403 N N . MET A 1 179 ? -11.001 -8.598 1.374 1.00 98.06 179 MET A N 1
ATOM 1404 C CA . MET A 1 179 ? -12.006 -9.048 0.411 1.00 98.06 179 MET A CA 1
ATOM 1405 C C . MET A 1 179 ? -13.277 -9.504 1.120 1.00 98.06 179 MET A C 1
ATOM 1407 O O . MET A 1 179 ? -14.372 -9.228 0.631 1.00 98.06 179 MET A O 1
ATOM 1411 N N . ARG A 1 180 ? -13.141 -10.135 2.292 1.00 98.38 180 ARG A N 1
ATOM 1412 C CA . ARG A 1 180 ? -14.280 -10.530 3.117 1.00 98.38 180 ARG A CA 1
ATOM 1413 C C . ARG A 1 180 ? -15.065 -9.320 3.623 1.00 98.38 180 ARG A C 1
ATOM 1415 O O . ARG A 1 180 ? -16.249 -9.232 3.308 1.00 98.38 180 ARG A O 1
ATOM 1422 N N . TYR A 1 181 ? -14.409 -8.335 4.243 1.00 98.44 181 TYR A N 1
ATOM 1423 C CA . TYR A 1 181 ? -15.073 -7.085 4.643 1.00 98.44 181 TYR A CA 1
ATOM 1424 C C . TYR A 1 181 ? -15.775 -6.392 3.469 1.00 98.44 181 TYR A C 1
ATOM 1426 O O . TYR A 1 181 ? -16.925 -5.977 3.596 1.00 98.44 181 TYR A O 1
ATOM 1434 N N . LYS A 1 182 ? -15.129 -6.324 2.295 1.00 96.31 182 LYS A N 1
ATOM 1435 C CA . LYS A 1 182 ? -15.753 -5.764 1.085 1.00 96.31 182 LYS A CA 1
ATOM 1436 C C . LYS A 1 182 ? -17.001 -6.538 0.662 1.00 96.31 182 LYS A C 1
ATOM 1438 O O . LYS A 1 182 ? -17.988 -5.913 0.290 1.00 96.31 182 LYS A O 1
ATOM 1443 N N . SER A 1 183 ? -16.966 -7.872 0.708 1.00 97.38 183 SER A N 1
ATOM 1444 C CA . SER A 1 183 ? -18.121 -8.714 0.364 1.00 97.38 183 SER A CA 1
ATOM 1445 C C . SER A 1 183 ? -19.278 -8.573 1.358 1.00 97.38 183 SER A C 1
ATOM 1447 O O . SER A 1 183 ? -20.436 -8.673 0.966 1.00 97.38 183 SER A O 1
ATOM 1449 N N . GLU A 1 184 ? -18.962 -8.270 2.619 1.00 97.12 184 GLU A N 1
ATOM 1450 C CA . GLU A 1 184 ? -19.921 -8.000 3.695 1.00 97.12 184 GLU A CA 1
ATOM 1451 C C . GLU A 1 184 ? -20.434 -6.542 3.674 1.00 97.12 184 GLU A C 1
ATOM 1453 O O . GLU A 1 184 ? -21.291 -6.169 4.472 1.00 97.12 184 GLU A O 1
ATOM 1458 N N . GLY A 1 185 ? -19.942 -5.705 2.751 1.00 96.31 185 GLY A N 1
ATOM 1459 C CA . GLY A 1 185 ? -20.344 -4.301 2.628 1.00 96.31 185 GLY A CA 1
ATOM 1460 C C . GLY A 1 185 ? -19.796 -3.405 3.741 1.00 96.31 185 GLY A C 1
ATOM 1461 O O . GLY A 1 185 ? -20.383 -2.367 4.039 1.00 96.31 185 GLY A O 1
ATOM 1462 N N . HIS A 1 186 ? -18.693 -3.802 4.374 1.00 97.44 186 HIS A N 1
ATOM 1463 C CA . HIS A 1 186 ? -18.076 -3.062 5.465 1.00 97.44 186 HIS A CA 1
ATOM 1464 C C . HIS A 1 186 ? -16.929 -2.174 4.985 1.00 97.44 186 HIS A C 1
ATOM 1466 O O . HIS A 1 186 ? -16.015 -2.616 4.283 1.00 97.44 186 HIS A O 1
ATOM 1472 N N . ASP A 1 187 ? -16.952 -0.917 5.425 1.00 97.31 187 ASP A N 1
ATOM 1473 C CA . ASP A 1 187 ? -15.817 -0.017 5.285 1.00 97.31 187 ASP A CA 1
ATOM 1474 C C . ASP A 1 187 ? -14.666 -0.457 6.197 1.00 97.31 187 ASP A C 1
ATOM 1476 O O . ASP A 1 187 ? -14.865 -1.070 7.251 1.00 97.31 187 ASP A O 1
ATOM 1480 N N . THR A 1 188 ? -13.440 -0.114 5.802 1.00 98.56 188 THR A N 1
ATOM 1481 C CA . THR A 1 188 ? -12.254 -0.382 6.616 1.00 98.56 188 THR A CA 1
ATOM 1482 C C . THR A 1 188 ? -11.363 0.841 6.761 1.00 98.56 188 THR A C 1
ATOM 1484 O O . THR A 1 188 ? -11.286 1.695 5.871 1.00 98.56 188 THR A O 1
ATOM 1487 N N . ILE A 1 189 ? -10.668 0.910 7.892 1.00 98.81 189 ILE A N 1
ATOM 1488 C CA . ILE A 1 189 ? -9.649 1.918 8.192 1.00 98.81 189 ILE A CA 1
ATOM 1489 C C . ILE A 1 189 ? -8.337 1.260 8.628 1.00 98.81 189 ILE A C 1
ATOM 1491 O O . ILE A 1 189 ? -8.288 0.064 8.929 1.00 98.81 189 ILE A O 1
ATOM 1495 N N . ILE A 1 190 ? -7.269 2.053 8.658 1.00 98.81 190 ILE A N 1
ATOM 1496 C CA . ILE A 1 190 ? -5.967 1.673 9.218 1.00 98.81 190 ILE A CA 1
ATOM 1497 C C . ILE A 1 190 ? -5.637 2.620 10.370 1.00 98.81 190 ILE A C 1
ATOM 1499 O O . ILE A 1 190 ? -5.753 3.835 10.206 1.00 98.81 190 ILE A O 1
ATOM 1503 N N . LEU A 1 191 ? -5.178 2.071 11.492 1.00 98.81 191 LEU A N 1
ATOM 1504 C CA . LEU A 1 191 ? -4.507 2.821 12.554 1.00 98.81 191 LEU A CA 1
ATOM 1505 C C . LEU A 1 191 ? -2.989 2.674 12.407 1.00 98.81 191 LEU A C 1
ATOM 1507 O O . LEU A 1 191 ? -2.498 1.582 12.112 1.00 98.81 191 LEU A O 1
ATOM 1511 N N . ALA A 1 192 ? -2.238 3.750 12.621 1.00 98.56 192 ALA A N 1
ATOM 1512 C CA . ALA A 1 192 ? -0.780 3.727 12.552 1.00 98.56 192 ALA A CA 1
ATOM 1513 C C . ALA A 1 192 ? -0.113 4.699 13.534 1.00 98.56 192 ALA A C 1
ATOM 1515 O O . ALA A 1 192 ? -0.717 5.660 14.012 1.00 98.56 192 ALA A O 1
ATOM 1516 N N . GLY A 1 193 ? 1.164 4.451 13.813 1.00 98.31 193 GLY A N 1
ATOM 1517 C CA . GLY A 1 193 ? 2.004 5.330 14.614 1.00 98.31 193 GLY A CA 1
ATOM 1518 C C . GLY A 1 193 ? 2.558 6.526 13.833 1.00 98.31 193 GLY A C 1
ATOM 1519 O O . GLY A 1 193 ? 1.931 7.052 12.909 1.00 98.31 193 GLY A O 1
ATOM 1520 N N . ALA A 1 194 ? 3.732 6.995 14.243 1.00 98.19 194 ALA A N 1
ATOM 1521 C CA . ALA A 1 194 ? 4.461 8.084 13.606 1.00 98.19 194 ALA A CA 1
ATOM 1522 C C . ALA A 1 194 ? 5.087 7.650 12.272 1.00 98.19 194 ALA A C 1
ATOM 1524 O O . ALA A 1 194 ? 5.394 6.480 12.063 1.00 98.19 194 ALA A O 1
ATOM 1525 N N . GLU A 1 195 ? 5.318 8.613 11.381 1.00 97.38 195 GLU A N 1
ATOM 1526 C CA . GLU A 1 195 ? 6.048 8.442 10.117 1.00 97.38 195 GLU A CA 1
ATOM 1527 C C . GLU A 1 195 ? 5.453 7.370 9.188 1.00 97.38 195 GLU A C 1
ATOM 1529 O O . GLU A 1 195 ? 6.176 6.654 8.486 1.00 97.38 195 GLU A O 1
ATOM 1534 N N . TYR A 1 196 ? 4.123 7.255 9.165 1.00 98.38 196 TYR A N 1
ATOM 1535 C CA . TYR A 1 196 ? 3.442 6.293 8.309 1.00 98.38 196 TYR A CA 1
ATOM 1536 C C . TYR A 1 196 ? 3.710 6.586 6.825 1.00 98.38 196 TYR A C 1
ATOM 1538 O O . TYR A 1 196 ? 3.477 7.694 6.325 1.00 98.38 196 TYR A O 1
ATOM 1546 N N . GLY A 1 197 ? 4.193 5.566 6.116 1.00 97.38 197 GLY A N 1
ATOM 1547 C CA . GLY A 1 197 ? 4.533 5.617 4.700 1.00 97.38 197 GLY A CA 1
ATOM 1548 C C . GLY A 1 197 ? 5.914 6.181 4.384 1.00 97.38 197 GLY A C 1
ATOM 1549 O O . GLY A 1 197 ? 6.095 6.745 3.309 1.00 97.38 197 GLY A O 1
ATOM 1550 N N . SER A 1 198 ? 6.888 6.055 5.283 1.00 95.38 198 SER A N 1
ATOM 1551 C CA . SER A 1 198 ? 8.254 6.529 5.033 1.00 95.38 198 SER A CA 1
ATOM 1552 C C . SER A 1 198 ? 8.988 5.739 3.931 1.00 95.38 198 SER A C 1
ATOM 1554 O O . SER A 1 198 ? 8.639 4.607 3.585 1.00 95.38 198 SER A O 1
ATOM 1556 N N . GLY A 1 199 ? 10.039 6.329 3.357 1.00 91.50 199 GLY A N 1
ATOM 1557 C CA . GLY A 1 199 ? 10.894 5.672 2.364 1.00 91.50 199 GLY A CA 1
ATOM 1558 C C . GLY A 1 199 ? 10.517 5.979 0.912 1.00 91.50 199 GLY A C 1
ATOM 1559 O O . GLY A 1 199 ? 10.274 7.125 0.548 1.00 91.50 199 GLY A O 1
ATOM 1560 N N . SER A 1 200 ? 10.568 4.966 0.042 1.00 84.19 200 SER A N 1
ATOM 1561 C CA . SER A 1 200 ? 10.450 5.165 -1.410 1.00 84.19 200 SER A CA 1
ATOM 1562 C C . SER A 1 200 ? 9.065 5.663 -1.844 1.00 84.19 200 SER A C 1
ATOM 1564 O O . SER A 1 200 ? 8.047 5.214 -1.317 1.00 84.19 200 SER A O 1
ATOM 1566 N N . SER A 1 201 ? 9.008 6.535 -2.856 1.00 81.75 201 SER A N 1
ATOM 1567 C CA . SER A 1 201 ? 7.739 6.958 -3.459 1.00 81.75 201 SER A CA 1
ATOM 1568 C C . SER A 1 201 ? 7.175 5.843 -4.343 1.00 81.75 201 SER A C 1
ATOM 1570 O O . SER A 1 201 ? 7.533 5.720 -5.514 1.00 81.75 201 SER A O 1
ATOM 1572 N N . ARG A 1 202 ? 6.322 4.990 -3.767 1.00 86.88 202 ARG A N 1
ATOM 1573 C CA . ARG A 1 202 ? 5.586 3.941 -4.488 1.00 86.88 202 ARG A CA 1
ATOM 1574 C C . ARG A 1 202 ? 4.106 4.277 -4.487 1.00 86.88 202 ARG A C 1
ATOM 1576 O O . ARG A 1 202 ? 3.484 4.334 -3.429 1.00 86.88 202 ARG A O 1
ATOM 1583 N N . ASP A 1 203 ? 3.536 4.462 -5.668 1.00 88.25 203 ASP A N 1
ATOM 1584 C CA . ASP A 1 203 ? 2.105 4.718 -5.852 1.00 88.25 203 ASP A CA 1
ATOM 1585 C C . ASP A 1 203 ? 1.238 3.537 -5.380 1.00 88.25 203 ASP A C 1
ATOM 1587 O O . ASP A 1 203 ? 0.172 3.736 -4.794 1.00 88.25 203 ASP A O 1
ATOM 1591 N N . TRP A 1 204 ? 1.732 2.307 -5.538 1.00 95.75 204 TRP A N 1
ATOM 1592 C CA . TRP A 1 204 ? 1.105 1.086 -5.037 1.00 95.75 204 TRP A CA 1
ATOM 1593 C C . TRP A 1 204 ? 0.932 1.054 -3.517 1.00 95.75 204 TRP A C 1
ATOM 1595 O O . TRP A 1 204 ? 0.007 0.402 -3.037 1.00 95.75 204 TRP A O 1
ATOM 1605 N N . ALA A 1 205 ? 1.705 1.840 -2.759 1.00 97.25 205 ALA A N 1
ATOM 1606 C CA . ALA A 1 205 ? 1.468 2.011 -1.326 1.00 97.25 205 ALA A CA 1
ATOM 1607 C C . ALA A 1 205 ? 0.154 2.761 -1.017 1.00 97.25 205 ALA A C 1
ATOM 1609 O O . ALA A 1 205 ? -0.316 2.696 0.110 1.00 97.25 205 ALA A O 1
ATOM 1610 N N . ALA A 1 206 ? -0.462 3.439 -1.993 1.00 97.56 206 ALA A N 1
ATOM 1611 C CA . ALA A 1 206 ? -1.800 4.028 -1.870 1.00 97.56 206 ALA A CA 1
ATOM 1612 C C . ALA A 1 206 ? -2.849 3.295 -2.726 1.00 97.56 206 ALA A C 1
ATOM 1614 O O . ALA A 1 206 ? -3.963 3.051 -2.256 1.00 97.56 206 ALA A O 1
ATOM 1615 N N . LYS A 1 207 ? -2.500 2.880 -3.956 1.00 97.25 207 LYS A N 1
ATOM 1616 C CA . LYS A 1 207 ? -3.405 2.100 -4.826 1.00 97.25 207 LYS A CA 1
ATOM 1617 C C . LYS A 1 207 ? -3.791 0.765 -4.195 1.00 97.25 207 LYS A C 1
ATOM 1619 O O . LYS A 1 207 ? -4.954 0.381 -4.259 1.00 97.25 207 LYS A O 1
ATOM 1624 N N . GLY A 1 208 ? -2.836 0.093 -3.556 1.00 97.44 208 GLY A N 1
ATOM 1625 C CA . GLY A 1 208 ? -3.046 -1.162 -2.845 1.00 97.44 208 GLY A CA 1
ATOM 1626 C C . GLY A 1 208 ? -4.129 -1.046 -1.773 1.00 97.44 208 GLY A C 1
ATOM 1627 O O . GLY A 1 208 ? -5.189 -1.652 -1.933 1.00 97.44 208 GLY A O 1
ATOM 1628 N N . PRO A 1 209 ? -3.937 -0.212 -0.728 1.00 98.12 209 PRO A N 1
ATOM 1629 C CA . PRO A 1 209 ? -4.951 0.005 0.305 1.00 98.12 209 PRO A CA 1
ATOM 1630 C C . PRO A 1 209 ? -6.324 0.404 -0.254 1.00 98.12 209 PRO A C 1
ATOM 1632 O O . PRO A 1 209 ? -7.345 -0.082 0.232 1.00 98.12 209 PRO A O 1
ATOM 1635 N N . LYS A 1 210 ? -6.368 1.209 -1.327 1.00 96.69 210 LYS A N 1
ATOM 1636 C CA . LYS A 1 210 ? -7.628 1.559 -1.999 1.00 96.69 210 LYS A CA 1
ATOM 1637 C C . LYS A 1 210 ? -8.343 0.327 -2.558 1.00 96.69 210 LYS A C 1
ATOM 1639 O O . LYS A 1 210 ? -9.547 0.181 -2.353 1.00 96.69 210 LYS A O 1
ATOM 1644 N N . LEU A 1 211 ? -7.620 -0.565 -3.238 1.00 96.50 211 LEU A N 1
ATOM 1645 C CA . LEU A 1 211 ? -8.177 -1.813 -3.772 1.00 96.50 211 LEU A CA 1
ATOM 1646 C C . LEU A 1 211 ? -8.594 -2.788 -2.664 1.00 96.50 211 LEU A C 1
ATOM 1648 O O . LEU A 1 211 ? -9.583 -3.508 -2.834 1.00 96.50 211 LEU A O 1
ATOM 1652 N N . LEU A 1 212 ? -7.916 -2.755 -1.513 1.00 97.62 212 LEU A N 1
ATOM 1653 C CA . LEU A 1 212 ? -8.332 -3.472 -0.303 1.00 97.62 212 LEU A CA 1
ATOM 1654 C C . LEU A 1 212 ? -9.588 -2.871 0.358 1.00 97.62 212 LEU A C 1
ATOM 1656 O O . LEU A 1 212 ? -10.147 -3.473 1.264 1.00 97.62 212 LEU A O 1
ATOM 1660 N N . GLY A 1 213 ? -10.085 -1.721 -0.108 1.00 95.94 213 GLY A N 1
ATOM 1661 C CA . GLY A 1 213 ? -11.302 -1.099 0.421 1.00 95.94 213 GLY A CA 1
ATOM 1662 C C . GLY A 1 213 ? -11.074 -0.167 1.611 1.00 95.94 213 GLY A C 1
ATOM 1663 O O . GLY A 1 213 ? -12.046 0.237 2.249 1.00 95.94 213 GLY A O 1
ATOM 1664 N N . VAL A 1 214 ? -9.824 0.212 1.890 1.00 98.31 214 VAL A N 1
ATOM 1665 C CA . VAL A 1 214 ? -9.497 1.176 2.948 1.00 98.31 214 VAL A CA 1
ATOM 1666 C C . VAL A 1 214 ? -10.042 2.553 2.573 1.00 98.31 214 VAL A C 1
ATOM 1668 O O . VAL A 1 214 ? -9.781 3.064 1.479 1.00 98.31 214 VAL A O 1
ATOM 1671 N N . LYS A 1 215 ? -10.803 3.159 3.486 1.00 97.88 215 LYS A N 1
ATOM 1672 C CA . LYS A 1 215 ? -11.419 4.484 3.315 1.00 97.88 215 LYS A CA 1
ATOM 1673 C C . LYS A 1 215 ? -10.626 5.597 3.984 1.00 97.88 215 LYS A C 1
ATOM 1675 O O . LYS A 1 215 ? -10.550 6.701 3.449 1.00 97.88 215 LYS A O 1
ATOM 1680 N N . ALA A 1 216 ? -10.010 5.298 5.124 1.00 98.56 216 ALA A N 1
ATOM 1681 C CA . ALA A 1 216 ? -9.213 6.254 5.876 1.00 98.56 216 ALA A CA 1
ATOM 1682 C C . ALA A 1 216 ? -8.002 5.590 6.536 1.00 98.56 216 ALA A C 1
ATOM 1684 O O . ALA A 1 216 ? -8.017 4.402 6.863 1.00 98.56 216 ALA A O 1
ATOM 1685 N N . VAL A 1 217 ? -6.963 6.389 6.752 1.00 98.75 217 VAL A N 1
ATOM 1686 C CA . VAL A 1 217 ? -5.815 6.046 7.592 1.00 98.75 217 VAL A CA 1
ATOM 1687 C C . VAL A 1 217 ? -5.739 7.085 8.698 1.00 98.75 217 VAL A C 1
ATOM 1689 O O . VAL A 1 217 ? -5.733 8.278 8.404 1.00 98.75 217 VAL A O 1
ATOM 1692 N N . ILE A 1 218 ? -5.670 6.640 9.947 1.00 98.75 218 ILE A N 1
ATOM 1693 C CA . ILE A 1 218 ? -5.513 7.491 11.125 1.00 98.75 218 ILE A CA 1
ATOM 1694 C C . ILE A 1 218 ? -4.128 7.213 11.700 1.00 98.75 218 ILE A C 1
ATOM 1696 O O . ILE A 1 218 ? -3.850 6.095 12.132 1.00 98.75 218 ILE A O 1
ATOM 1700 N N . ALA A 1 219 ? -3.244 8.204 11.655 1.00 98.69 219 ALA A N 1
ATOM 1701 C CA . ALA A 1 219 ? -1.853 8.045 12.065 1.00 98.69 219 ALA A CA 1
ATOM 1702 C C . ALA A 1 219 ? -1.396 9.167 12.999 1.00 98.69 219 ALA A C 1
ATOM 1704 O O . ALA A 1 219 ? -1.977 10.251 13.021 1.00 98.69 219 ALA A O 1
ATOM 1705 N N . LYS A 1 220 ? -0.313 8.946 13.748 1.00 98.31 220 LYS A N 1
ATOM 1706 C CA . LYS A 1 220 ? 0.318 10.017 14.542 1.00 98.31 220 LYS A CA 1
ATOM 1707 C C . LYS A 1 220 ? 0.997 11.045 13.640 1.00 98.31 220 LYS A C 1
ATOM 1709 O O . LYS A 1 220 ? 0.933 12.245 13.891 1.00 98.31 220 LYS A O 1
ATOM 1714 N N . SER A 1 221 ? 1.619 10.583 12.558 1.00 98.31 221 SER A N 1
ATOM 1715 C CA . SER A 1 221 ? 2.122 11.440 11.484 1.00 98.31 221 SER A CA 1
ATOM 1716 C C . SER A 1 221 ? 2.311 10.651 10.187 1.00 98.31 221 SER A C 1
ATOM 1718 O O . SER A 1 221 ? 2.396 9.425 10.192 1.00 98.31 221 SER A O 1
ATOM 1720 N N . PHE A 1 222 ? 2.391 11.367 9.064 1.00 98.38 222 PHE A N 1
ATOM 1721 C CA . PHE A 1 222 ? 2.608 10.798 7.732 1.00 98.38 222 PHE A CA 1
ATOM 1722 C C . PHE A 1 222 ? 3.892 11.339 7.115 1.00 98.38 222 PHE A C 1
ATOM 1724 O O . PHE A 1 222 ? 4.221 12.515 7.292 1.00 98.38 222 PHE A O 1
ATOM 1731 N N . GLU A 1 223 ? 4.548 10.527 6.289 1.00 97.38 223 GLU A N 1
ATOM 1732 C CA . GLU A 1 223 ? 5.515 11.051 5.324 1.00 97.38 223 GLU A CA 1
ATOM 1733 C C . GLU A 1 223 ? 4.780 11.879 4.243 1.00 97.38 223 GLU A C 1
ATOM 1735 O O . GLU A 1 223 ? 3.661 11.559 3.823 1.00 97.38 223 GLU A O 1
ATOM 1740 N N . ARG A 1 224 ? 5.392 12.988 3.810 1.00 94.81 224 ARG A N 1
ATOM 1741 C CA . ARG A 1 224 ? 4.787 14.017 2.951 1.00 94.81 224 ARG A CA 1
ATOM 1742 C C . ARG A 1 224 ? 4.299 13.476 1.603 1.00 94.81 224 ARG A C 1
ATOM 1744 O O . ARG A 1 224 ? 3.193 13.817 1.167 1.00 94.81 224 ARG A O 1
ATOM 1751 N N . ILE A 1 225 ? 5.120 12.685 0.919 1.00 95.31 225 ILE A N 1
ATOM 1752 C CA . ILE A 1 225 ? 4.798 12.111 -0.392 1.00 95.31 225 ILE A CA 1
ATOM 1753 C C . ILE A 1 225 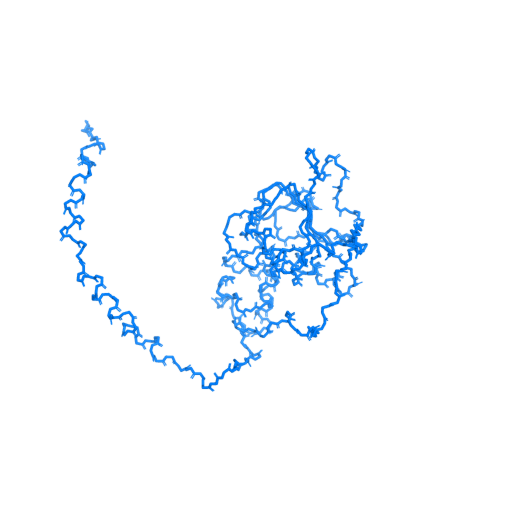? 3.718 11.046 -0.226 1.00 95.31 225 ILE A C 1
ATOM 1755 O O . ILE A 1 225 ? 2.729 11.059 -0.962 1.00 95.31 225 ILE A O 1
ATOM 1759 N N . HIS A 1 226 ? 3.847 10.174 0.774 1.00 97.69 226 HIS A N 1
ATOM 1760 C CA . HIS A 1 226 ? 2.841 9.142 1.014 1.00 97.69 226 HIS A CA 1
ATOM 1761 C C . HIS A 1 226 ? 1.459 9.728 1.327 1.00 97.69 226 HIS A C 1
ATOM 1763 O O . HIS A 1 226 ? 0.468 9.292 0.738 1.00 97.69 226 HIS A O 1
ATOM 1769 N N . ARG A 1 227 ? 1.389 10.777 2.160 1.00 97.31 227 ARG A N 1
ATOM 1770 C CA . ARG A 1 227 ? 0.137 11.504 2.429 1.00 97.31 227 ARG A CA 1
ATOM 1771 C C . ARG A 1 227 ? -0.527 11.982 1.138 1.00 97.31 227 ARG A C 1
ATOM 1773 O O . ARG A 1 227 ? -1.732 11.831 0.974 1.00 97.31 227 ARG A O 1
ATOM 1780 N N . SER A 1 228 ? 0.264 12.527 0.215 1.00 96.56 228 SER A N 1
ATOM 1781 C CA . SER A 1 228 ? -0.228 13.032 -1.073 1.00 96.56 228 SER A CA 1
ATOM 1782 C C . SER A 1 228 ? -0.771 11.901 -1.956 1.00 96.56 228 SER A C 1
ATOM 1784 O O . SER A 1 228 ? -1.821 12.053 -2.576 1.00 96.56 228 SER A O 1
ATOM 1786 N N . ASN A 1 229 ? -0.113 10.739 -1.953 1.00 97.00 229 ASN A N 1
ATOM 1787 C CA . ASN A 1 229 ? -0.575 9.558 -2.685 1.00 97.00 229 ASN A CA 1
ATOM 1788 C C . ASN A 1 229 ? -1.902 9.011 -2.129 1.00 97.00 229 ASN A C 1
ATOM 1790 O O . ASN A 1 229 ? -2.771 8.630 -2.912 1.00 97.00 229 ASN A O 1
ATOM 1794 N N . LEU A 1 230 ? -2.085 8.996 -0.802 1.00 97.50 230 LEU A N 1
ATOM 1795 C CA . LEU A 1 230 ? -3.356 8.598 -0.178 1.00 97.50 230 LEU A CA 1
ATOM 1796 C C . LEU A 1 230 ? -4.503 9.512 -0.628 1.00 97.50 230 LEU A C 1
ATOM 1798 O O . LEU A 1 230 ? -5.531 9.013 -1.089 1.00 97.50 230 LEU A O 1
ATOM 1802 N N . VAL A 1 231 ? -4.290 10.834 -0.587 1.00 96.19 231 VAL A N 1
ATOM 1803 C CA . VAL A 1 231 ? -5.267 11.824 -1.076 1.00 96.19 231 VAL A CA 1
ATOM 1804 C C . VAL A 1 231 ? -5.581 11.594 -2.554 1.00 96.19 231 VAL A C 1
ATOM 1806 O O . VAL A 1 231 ? -6.751 11.544 -2.925 1.00 96.19 231 VAL A O 1
ATOM 1809 N N . GLY A 1 232 ? -4.560 11.379 -3.391 1.00 94.25 232 GLY A N 1
ATOM 1810 C CA . GLY A 1 232 ? -4.734 11.117 -4.824 1.00 94.25 232 GLY A CA 1
ATOM 1811 C C . GLY A 1 232 ? -5.555 9.859 -5.136 1.00 94.25 232 GLY A C 1
ATOM 1812 O O . GLY A 1 232 ? -6.221 9.804 -6.166 1.00 94.25 232 GLY A O 1
ATOM 1813 N N . MET A 1 233 ? -5.565 8.871 -4.235 1.00 94.75 233 MET A N 1
ATOM 1814 C CA . MET A 1 233 ? -6.395 7.661 -4.348 1.00 94.75 233 MET A CA 1
ATOM 1815 C C . MET A 1 233 ? -7.762 7.782 -3.650 1.00 94.75 233 MET A C 1
ATOM 1817 O O . MET A 1 233 ? -8.544 6.821 -3.627 1.00 94.75 233 MET A O 1
ATOM 1821 N N . GLY A 1 234 ? -8.068 8.945 -3.072 1.00 93.25 234 GLY A N 1
ATOM 1822 C CA . GLY A 1 234 ? -9.295 9.189 -2.320 1.00 93.25 234 GLY A CA 1
ATOM 1823 C C . GLY A 1 234 ? -9.377 8.358 -1.039 1.00 93.25 234 GLY A C 1
ATOM 1824 O O . GLY A 1 234 ? -10.434 7.792 -0.757 1.00 93.25 234 GLY A O 1
ATOM 1825 N N . ILE A 1 235 ? -8.254 8.212 -0.329 1.00 96.94 235 ILE A N 1
ATOM 1826 C CA . ILE A 1 235 ? -8.177 7.693 1.043 1.00 96.94 235 ILE A CA 1
ATOM 1827 C C . ILE A 1 235 ? -7.950 8.890 1.962 1.00 96.94 235 ILE A C 1
ATOM 1829 O O . ILE A 1 235 ? -7.052 9.689 1.705 1.00 96.94 235 ILE A O 1
ATOM 1833 N N . ILE A 1 236 ? -8.740 9.009 3.029 1.00 97.62 236 ILE A N 1
ATOM 1834 C CA . ILE A 1 236 ? -8.688 10.144 3.960 1.00 97.62 236 ILE A CA 1
ATOM 1835 C C . ILE A 1 236 ? -7.508 9.955 4.935 1.00 97.62 236 ILE A C 1
ATOM 1837 O O . ILE A 1 236 ? -7.551 9.018 5.734 1.00 97.62 236 ILE A O 1
ATOM 1841 N N . PRO A 1 237 ? -6.461 10.805 4.917 1.00 97.75 237 PRO A N 1
ATOM 1842 C CA . PRO A 1 237 ? -5.383 10.740 5.897 1.00 97.75 237 PRO A CA 1
ATOM 1843 C C . PRO A 1 237 ? -5.697 11.657 7.088 1.00 97.75 237 PRO A C 1
ATOM 1845 O O . PRO A 1 237 ? -5.668 12.882 6.965 1.00 97.75 237 PRO A O 1
ATOM 1848 N N . LEU A 1 238 ? -5.993 11.069 8.243 1.00 98.06 238 LEU A N 1
ATOM 1849 C CA . LEU A 1 238 ? -6.275 11.777 9.491 1.00 98.06 238 LEU A CA 1
ATOM 1850 C C . LEU A 1 238 ? -5.070 11.695 10.427 1.00 98.06 238 LEU A C 1
ATOM 1852 O O . LEU A 1 238 ? -4.500 10.623 10.618 1.00 98.06 238 LEU A O 1
ATOM 1856 N N . CYS A 1 239 ? -4.706 12.823 11.035 1.00 98.12 239 CYS A N 1
ATOM 1857 C CA . CYS A 1 239 ? -3.724 12.846 12.112 1.00 98.12 239 CYS A CA 1
ATOM 1858 C C . CYS A 1 239 ? -4.425 12.908 13.468 1.00 98.12 239 CYS A C 1
ATOM 1860 O O . CYS A 1 239 ? -5.383 13.669 13.627 1.00 98.12 239 CYS A O 1
ATOM 1862 N N . PHE A 1 240 ? -3.904 12.178 14.454 1.00 98.31 240 PHE A N 1
ATOM 1863 C CA . PHE A 1 240 ? -4.219 12.454 15.856 1.00 98.31 240 PHE A CA 1
ATOM 1864 C C . PHE A 1 240 ? -3.809 13.888 16.224 1.00 98.31 240 PHE A C 1
ATOM 1866 O O . PHE A 1 240 ? -2.952 14.496 15.568 1.00 98.31 240 PHE A O 1
ATOM 1873 N N . LYS A 1 241 ? -4.421 14.454 17.270 1.00 97.94 241 LYS A N 1
ATOM 1874 C CA . LYS A 1 241 ? -3.992 15.765 17.767 1.00 97.94 241 LYS A CA 1
ATOM 1875 C C . LYS A 1 241 ? -2.594 15.658 18.374 1.00 97.94 241 LYS A C 1
ATOM 1877 O O . LYS A 1 241 ? -2.100 14.579 18.690 1.00 97.94 241 LYS A O 1
ATOM 1882 N N . ALA A 1 242 ? -1.943 16.805 18.541 1.00 96.12 242 ALA A N 1
ATOM 1883 C CA . ALA A 1 242 ? -0.626 16.854 19.159 1.00 96.12 242 ALA A CA 1
ATOM 1884 C C . ALA A 1 242 ? -0.654 16.205 20.555 1.00 96.12 242 ALA A C 1
ATOM 1886 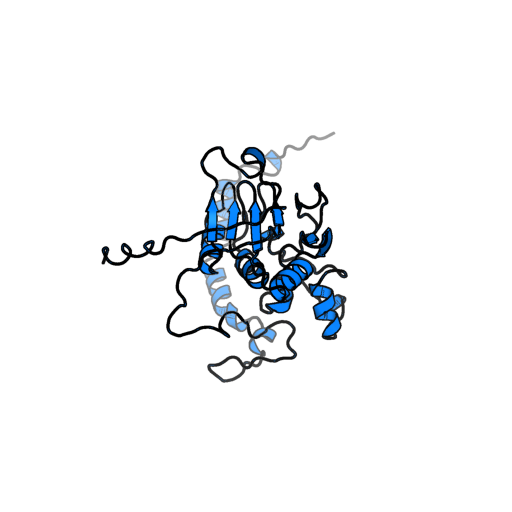O O . ALA A 1 242 ? -1.423 16.622 21.416 1.00 96.12 242 ALA A O 1
ATOM 1887 N N . GLY A 1 243 ? 0.198 15.198 20.762 1.00 94.88 243 GLY A N 1
ATOM 1888 C CA . GLY A 1 243 ? 0.283 14.446 22.019 1.00 94.88 243 GLY A CA 1
ATOM 1889 C C . GLY A 1 243 ? -0.684 13.263 22.145 1.00 94.88 243 GLY A C 1
ATOM 1890 O O . GLY A 1 243 ? -0.579 12.537 23.127 1.00 94.88 243 GLY A O 1
ATOM 1891 N N . GLU A 1 244 ? -1.568 13.042 21.169 1.00 97.94 244 GLU A N 1
ATOM 1892 C CA . GLU A 1 244 ? -2.497 11.906 21.123 1.00 97.94 244 GLU A CA 1
ATOM 1893 C C . GLU A 1 244 ? -2.026 10.828 20.124 1.00 97.94 244 GLU A C 1
ATOM 1895 O O . GLU A 1 244 ? -1.300 11.099 19.162 1.00 97.94 244 GLU A O 1
ATOM 1900 N N . ASP A 1 245 ? -2.460 9.594 20.358 1.00 98.00 245 ASP A N 1
ATOM 1901 C CA . ASP A 1 245 ? -2.298 8.406 19.519 1.00 98.00 245 ASP A CA 1
ATOM 1902 C C . ASP A 1 245 ? -3.331 7.330 19.913 1.00 98.00 245 ASP A C 1
ATOM 1904 O O . ASP A 1 245 ? -4.196 7.557 20.762 1.00 98.00 245 ASP A O 1
ATOM 1908 N N . ALA A 1 246 ? -3.282 6.163 19.265 1.00 97.19 246 ALA A N 1
ATOM 1909 C CA . ALA A 1 246 ? -4.222 5.081 19.541 1.00 97.19 246 ALA A CA 1
ATOM 1910 C C . ALA A 1 246 ? -4.147 4.616 21.005 1.00 97.19 246 ALA A C 1
ATOM 1912 O O . ALA A 1 246 ? -5.181 4.420 21.638 1.00 97.19 246 ALA A O 1
ATOM 1913 N N . GLU A 1 247 ? -2.943 4.491 21.565 1.00 96.19 247 GLU A N 1
ATOM 1914 C CA . GLU A 1 247 ? -2.723 4.040 22.938 1.00 96.19 247 GLU A CA 1
ATOM 1915 C C . GLU A 1 247 ? -3.243 5.040 23.975 1.00 96.19 247 GLU A C 1
ATOM 1917 O O . GLU A 1 247 ? -3.976 4.652 24.885 1.00 96.19 247 GLU A O 1
ATOM 1922 N N . THR A 1 248 ? -2.898 6.322 23.838 1.00 97.75 248 THR A N 1
ATOM 1923 C CA . THR A 1 248 ? -3.344 7.382 24.765 1.00 97.75 248 THR A CA 1
ATOM 1924 C C . THR A 1 248 ? -4.863 7.558 24.773 1.00 97.75 248 THR A C 1
ATOM 1926 O O . THR A 1 248 ? -5.430 7.909 25.807 1.00 97.75 248 THR A O 1
ATOM 1929 N N . LEU A 1 249 ? -5.527 7.271 23.650 1.00 97.75 249 LEU A N 1
ATOM 1930 C CA . LEU A 1 249 ? -6.985 7.311 23.510 1.00 97.75 249 LEU A CA 1
ATOM 1931 C C . LE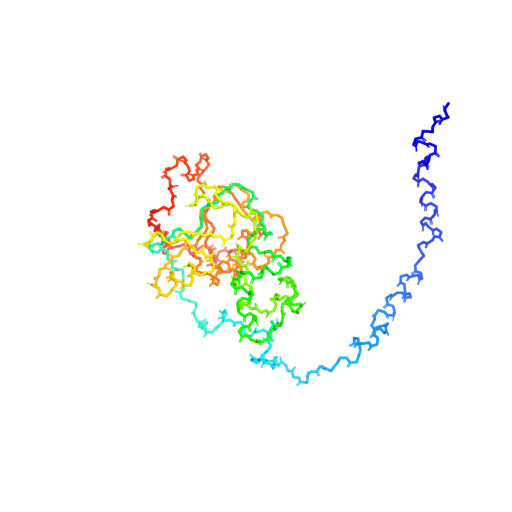U A 1 249 ? -7.675 5.969 23.816 1.00 97.75 249 LEU A C 1
ATOM 1933 O O . LEU A 1 249 ? -8.901 5.892 23.755 1.00 97.75 249 LEU A O 1
ATOM 1937 N N . GLY A 1 250 ? -6.921 4.913 24.139 1.00 97.56 250 GLY A N 1
ATOM 1938 C CA . GLY A 1 250 ? -7.466 3.585 24.436 1.00 97.56 250 GLY A CA 1
ATOM 1939 C C . GLY A 1 250 ? -8.072 2.856 23.230 1.00 97.56 250 GLY A C 1
ATOM 1940 O O . GLY A 1 250 ? -8.884 1.954 23.416 1.00 97.56 250 GLY A O 1
ATOM 1941 N N . LEU A 1 251 ? -7.696 3.232 22.005 1.00 97.88 251 LEU A N 1
ATOM 1942 C CA . LEU A 1 251 ? -8.171 2.609 20.770 1.00 97.88 251 LEU A CA 1
ATOM 1943 C C . LEU A 1 251 ? -7.471 1.264 20.555 1.00 97.88 251 LEU A C 1
ATOM 1945 O O . LEU A 1 251 ? -6.281 1.191 20.240 1.00 97.88 251 LEU A O 1
ATOM 1949 N N . THR A 1 252 ? -8.226 0.180 20.693 1.00 96.81 252 THR A N 1
ATOM 1950 C CA . THR A 1 252 ? -7.716 -1.192 20.542 1.00 96.81 252 THR A CA 1
ATOM 1951 C C . THR A 1 252 ? -7.684 -1.648 19.083 1.00 96.81 252 THR A C 1
ATOM 1953 O O . THR A 1 252 ? -6.953 -2.575 18.728 1.00 96.81 252 THR A O 1
ATOM 1956 N N . GLY A 1 253 ? -8.491 -1.016 18.229 1.00 97.25 253 GLY A N 1
ATOM 1957 C CA . GLY A 1 253 ? -8.768 -1.453 16.866 1.00 97.25 253 GLY A CA 1
ATOM 1958 C C . GLY A 1 253 ? -9.936 -2.439 16.760 1.00 97.25 253 GLY A C 1
ATOM 1959 O O . GLY A 1 253 ? -10.310 -2.780 15.646 1.00 97.25 253 GLY A O 1
ATOM 1960 N N . HIS A 1 254 ? -10.536 -2.889 17.866 1.00 97.81 254 HIS A N 1
ATOM 1961 C CA . HIS A 1 254 ? -11.710 -3.779 17.842 1.00 97.81 254 HIS A CA 1
ATOM 1962 C C . HIS A 1 254 ? -13.043 -3.015 17.794 1.00 97.81 254 HIS A C 1
ATOM 1964 O O . HIS A 1 254 ? -14.105 -3.617 17.634 1.00 97.81 254 HIS A O 1
ATOM 1970 N N . GLU A 1 255 ? -12.994 -1.692 17.925 1.00 97.94 255 GLU A N 1
ATOM 1971 C CA . GLU A 1 255 ? -14.142 -0.800 17.831 1.00 97.94 255 GLU A CA 1
ATOM 1972 C C . GLU A 1 255 ? -14.626 -0.654 16.379 1.00 97.94 255 GLU A C 1
ATOM 1974 O O . GLU A 1 255 ? -13.960 -1.047 15.415 1.00 97.94 255 GLU A O 1
ATOM 1979 N N . ARG A 1 256 ? -15.798 -0.033 16.222 1.00 98.12 256 ARG A N 1
ATOM 1980 C CA . ARG A 1 256 ? -16.290 0.451 14.929 1.00 98.12 256 ARG A CA 1
ATOM 1981 C C . ARG A 1 256 ? -16.040 1.950 14.825 1.00 98.12 256 ARG A C 1
ATOM 1983 O O . ARG A 1 256 ? -16.295 2.690 15.772 1.00 98.12 256 ARG A O 1
ATOM 1990 N N . TYR A 1 257 ? -15.547 2.386 13.672 1.00 98.31 257 TYR A N 1
ATOM 1991 C CA . TYR A 1 257 ? -15.073 3.748 13.447 1.00 98.31 257 TYR A CA 1
ATOM 1992 C C . TYR A 1 257 ? -16.029 4.502 12.525 1.00 98.31 257 TYR A C 1
ATOM 1994 O O . TYR A 1 257 ? -16.321 4.053 11.417 1.00 98.31 257 TYR A O 1
ATOM 2002 N N . ASN A 1 258 ? -16.484 5.667 12.977 1.00 98.00 258 ASN A N 1
ATOM 2003 C CA . ASN A 1 258 ? -17.305 6.589 12.201 1.00 98.00 258 ASN A CA 1
ATOM 2004 C C . ASN A 1 258 ? -16.514 7.888 11.974 1.00 98.00 258 ASN A C 1
ATOM 2006 O O . ASN A 1 258 ? -15.922 8.423 12.911 1.00 98.00 258 ASN A O 1
ATOM 2010 N N . ILE A 1 259 ? -16.468 8.369 10.730 1.00 96.38 259 ILE A N 1
ATOM 2011 C CA . ILE A 1 259 ? -15.795 9.612 10.333 1.00 96.38 259 ILE A CA 1
ATOM 2012 C C . ILE A 1 259 ? -16.793 10.447 9.540 1.00 96.38 259 ILE A C 1
ATOM 2014 O O . ILE A 1 259 ? -17.055 10.173 8.366 1.00 96.38 259 ILE A O 1
ATOM 2018 N N . ASP A 1 260 ? -17.312 11.489 10.177 1.00 93.50 260 ASP A N 1
ATOM 2019 C CA . ASP A 1 260 ? -18.189 12.452 9.528 1.00 93.50 260 ASP A CA 1
ATOM 2020 C C . ASP A 1 260 ? -17.370 13.496 8.768 1.00 93.50 260 ASP A C 1
ATOM 2022 O O . ASP A 1 260 ? -16.434 14.098 9.300 1.00 93.50 260 ASP A O 1
ATOM 2026 N N . LEU A 1 261 ? -17.736 13.729 7.507 1.00 87.44 261 LEU A N 1
ATOM 2027 C CA . LEU A 1 261 ? -17.178 14.814 6.709 1.00 87.44 261 LEU A CA 1
ATOM 2028 C C . LEU A 1 261 ? -18.172 15.980 6.683 1.00 87.44 261 LEU A C 1
ATOM 2030 O O . LEU A 1 261 ? -19.339 15.765 6.343 1.00 87.44 261 LEU A O 1
ATOM 2034 N N . PRO A 1 262 ? -17.746 17.212 7.017 1.00 78.88 262 PRO A N 1
ATOM 2035 C CA . PRO A 1 262 ? -18.646 18.353 7.011 1.00 78.88 262 PRO A CA 1
ATOM 2036 C C . PRO A 1 262 ? -19.141 18.644 5.592 1.00 78.88 262 PRO A C 1
ATOM 2038 O O . PRO A 1 262 ? -18.360 18.735 4.644 1.00 78.88 262 PRO A O 1
ATOM 2041 N N . SER A 1 263 ? -20.447 18.865 5.463 1.00 67.88 263 SER A N 1
ATOM 2042 C CA . SER A 1 263 ? -21.138 19.166 4.202 1.00 67.88 263 SER A CA 1
ATOM 2043 C C . SER A 1 263 ? -20.659 20.460 3.524 1.00 67.88 263 SER A C 1
ATOM 2045 O O . SER A 1 263 ? -20.800 20.598 2.314 1.00 67.88 263 SER A O 1
ATOM 2047 N N . ASN A 1 264 ? -20.033 21.374 4.277 1.00 59.69 264 ASN A N 1
ATOM 2048 C CA . ASN A 1 264 ? -19.601 22.699 3.810 1.00 59.69 264 ASN A CA 1
ATOM 2049 C C . ASN A 1 264 ? -18.088 22.826 3.549 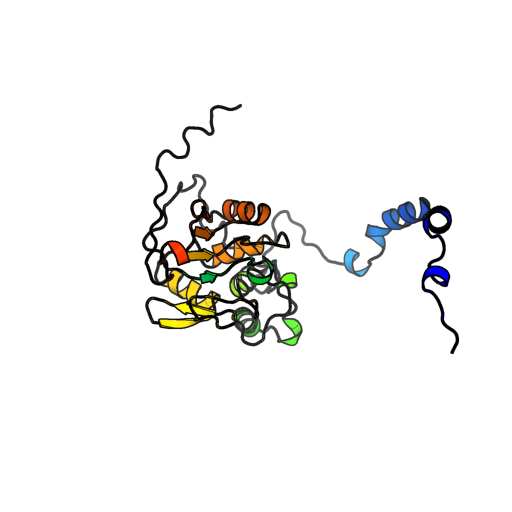1.00 59.69 264 ASN A C 1
ATOM 2051 O O . ASN A 1 264 ? -17.602 23.940 3.356 1.00 59.69 264 ASN A O 1
ATOM 2055 N N . ALA A 1 265 ? -17.322 21.730 3.537 1.00 55.41 265 ALA A N 1
ATOM 2056 C CA . ALA A 1 265 ? -15.854 21.766 3.453 1.00 55.41 265 ALA A CA 1
ATOM 2057 C C . ALA A 1 265 ? -15.266 22.399 2.167 1.00 55.41 265 ALA A C 1
ATOM 2059 O O . ALA A 1 265 ? -14.048 22.483 2.038 1.00 55.41 265 ALA A O 1
ATOM 2060 N N . PHE A 1 266 ? -16.096 22.845 1.215 1.00 56.38 266 PHE A N 1
ATOM 2061 C CA . PHE A 1 266 ? -15.653 23.205 -0.135 1.00 56.38 266 PHE A CA 1
ATOM 2062 C C . PHE A 1 266 ? -16.092 24.585 -0.649 1.00 56.38 266 PHE A C 1
ATOM 2064 O O . PHE A 1 266 ? -15.827 24.891 -1.807 1.00 56.38 266 PHE A O 1
ATOM 2071 N N . TYR A 1 267 ? -16.675 25.465 0.176 1.00 44.94 267 TYR A N 1
ATOM 2072 C CA . TYR A 1 267 ? -17.046 26.817 -0.292 1.00 44.94 267 TYR A CA 1
ATOM 2073 C C . TYR A 1 267 ? -15.859 27.781 -0.519 1.00 44.94 267 TYR A C 1
ATOM 2075 O O . TYR A 1 267 ? -16.061 28.848 -1.085 1.00 44.94 267 TYR A O 1
ATOM 2083 N N . ASN A 1 268 ? -14.625 27.414 -0.146 1.00 37.38 268 ASN A N 1
ATOM 2084 C CA . ASN A 1 268 ? -13.466 28.325 -0.188 1.00 37.38 268 ASN A CA 1
ATOM 2085 C C . ASN A 1 268 ? -12.389 27.989 -1.238 1.00 37.38 268 ASN A C 1
ATOM 2087 O O . ASN A 1 268 ? -11.301 28.548 -1.174 1.00 37.38 268 ASN A O 1
ATOM 2091 N N . MET A 1 269 ? -12.650 27.117 -2.220 1.00 44.09 269 MET A N 1
ATOM 2092 C CA . MET A 1 269 ? -11.680 26.879 -3.313 1.00 44.09 269 MET A CA 1
ATOM 2093 C C . MET A 1 269 ? -11.913 27.744 -4.564 1.00 44.09 269 MET A C 1
ATOM 2095 O O . MET A 1 269 ? -11.259 27.527 -5.577 1.00 44.09 269 MET A O 1
ATOM 2099 N N . SER A 1 270 ? -12.822 28.724 -4.515 1.00 39.91 270 SER A N 1
ATOM 2100 C CA . SER A 1 270 ? -13.161 29.585 -5.660 1.00 39.91 270 SER A CA 1
ATOM 2101 C C . SER A 1 270 ? -12.794 31.066 -5.492 1.00 39.91 270 SER A C 1
ATOM 2103 O O . SER A 1 270 ? -13.269 31.878 -6.278 1.00 39.91 270 SER A O 1
ATOM 2105 N N . SER A 1 271 ? -11.997 31.450 -4.487 1.00 35.12 271 SER A N 1
ATOM 2106 C CA . SER A 1 271 ? -11.644 32.863 -4.241 1.00 35.12 271 SER A CA 1
ATOM 2107 C C . SER A 1 271 ? -10.175 33.228 -4.480 1.00 35.12 271 SER A C 1
ATOM 2109 O O . SER A 1 271 ? -9.774 34.329 -4.121 1.00 35.12 271 SER A O 1
ATOM 2111 N N . GLU A 1 272 ? -9.378 32.357 -5.099 1.00 38.06 272 GLU A N 1
ATOM 2112 C CA . GLU A 1 272 ? -8.014 32.696 -5.532 1.00 38.06 272 GLU A CA 1
ATOM 2113 C C . GLU A 1 272 ? -7.788 32.252 -6.985 1.00 38.06 272 GLU A C 1
ATOM 2115 O O . GLU A 1 272 ? -7.218 31.197 -7.263 1.00 38.06 272 GLU A O 1
ATOM 2120 N N . THR A 1 273 ? -8.271 33.077 -7.913 1.00 39.19 273 THR A N 1
ATOM 2121 C CA . THR A 1 273 ? -7.757 33.214 -9.286 1.00 39.19 273 THR A CA 1
ATOM 2122 C C . THR A 1 273 ? -7.624 34.688 -9.597 1.00 39.19 273 THR A C 1
ATOM 2124 O O . THR A 1 273 ? -8.614 35.402 -9.310 1.00 39.19 273 THR A O 1
#

Nearest PDB structures (foldseek):
  2b3y-assembly2_B  TM=9.834E-01  e=1.428E-32  Homo sapiens
  3snp-assembly2_B  TM=9.431E-01  e=2.608E-29  Oryctolagus cuniculus
  3sn2-assembly1_A  TM=9.526E-01  e=1.215E-28  Oryctolagus cuniculus
  6vcd-assembly1_A  TM=9.024E-01  e=3.914E-28  Homo sapiens
  1fgh-assembly1_A  TM=7.698E-01  e=1.435E-10  Bos taurus

Radius of gyration: 24.7 Å; Cα contacts (8 Å, |Δi|>4): 435; chains: 1; bounding box: 76×55×59 Å

Solvent-accessible surface area (backbone atoms only — not comparable to full-atom values): 15866 Å² total; per-residue (Å²): 132,89,86,81,56,70,63,78,76,60,50,84,50,64,72,58,49,51,53,50,45,65,75,68,64,49,75,63,60,54,52,57,48,66,75,34,64,86,70,71,48,62,71,68,73,65,58,86,73,84,92,71,95,69,86,84,77,49,91,82,48,82,40,52,46,88,69,70,89,59,79,82,67,58,97,68,76,91,67,92,74,56,47,62,67,13,40,42,60,43,33,40,57,60,62,42,30,21,55,38,36,35,40,48,55,76,68,52,79,89,36,65,35,36,51,59,38,44,78,69,72,46,54,81,90,70,62,56,30,42,56,74,24,71,48,12,56,73,46,41,33,33,33,27,39,51,22,66,79,33,50,24,56,74,59,79,62,46,67,27,38,47,32,48,36,76,93,78,70,45,78,34,44,42,43,61,40,27,53,48,37,53,74,71,72,42,40,24,28,34,42,37,21,38,39,34,35,30,80,64,96,52,65,52,45,24,52,13,46,44,72,46,46,38,46,34,37,42,21,46,32,59,25,74,67,42,49,51,41,26,51,76,58,68,24,47,81,43,65,46,57,94,95,43,44,51,73,84,70,68,56,76,52,82,61,70,43,71,43,86,62,70,93,70,83,66,82,77,82,79,81,84,128

Sequence (273 aa):
MESRYFSEIFGHPMMKLLKFVHSSVLPDMFKATYQAITKRNSMWNQLSVPSGNLYAWDSKSTYIHDPSYFKSMTMSPPGPHGVKDAYCLLNFGDSITTDHISPAGSIHKDSPAARYLMERGVDRRDFNSYGSRHGNEEVMARSTVANFRIVNKLLGGEVGPKTIHISIGEKLSVFDASMRYKSEGHDTIILAGAEYGSGSSRDWAAKGPKLLGVKAVIAKSFERIHRSNLVGMGIIPLCFKAGEDAETLGLTGHERYNIDLPSNAFYNMSSET

Foldseek 3Di:
DDDDDVCVVCPPPDVVVVVCCVVPVDPVVVVVCVVCVVPVDPVVVPDDDD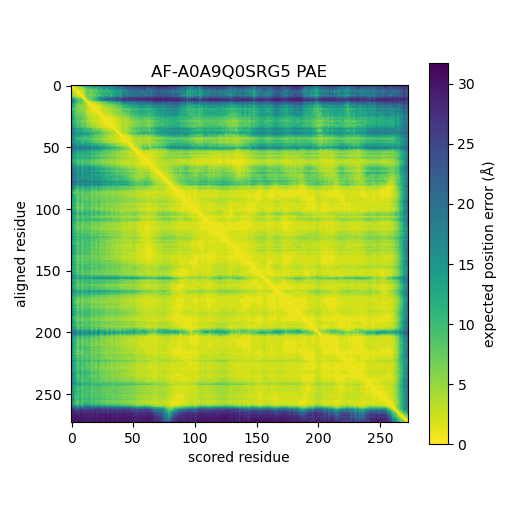DDPDDDADPLDQAAHDDPLCVPPDPDDPDDDWAFQAFALFEEEADAALCQQFPFAADDCPFPLVVVCVVSVHDNVRSGTSVSRVNPLSNLLSRGSQDQQGFTVQVVRDGGQWHALLVVRDIDGSSVSLVVCVVVVHAYEHFYEYAHHDDDLDLSSQSNCVVSRHQEYEYQYYDPNSCVSNVVSNRHYHHDPVPDGCVNVVNSSSGTDIGDDDPPPPPPPPPDD

Organism: NCBI:txid2511006

pLDDT: mean 91.16, std 12.08, range [35.12, 98.81]

Secondary structure (DSSP, 8-state):
--PPPHHHHS-SHHHHHHHHHHHHS-HHHHHHHHHHTTTS-HHHHT-----SSS----TT-SSS---GGGTT--SS------EEEEEEEEE--S--BHHHHS--SBPPTTSHHHHHHHHTT--GGG--BTGGGTT-HHHHHHHTT--TT-B-GGGTT-BSSEEEETTTTEEEEHHHHHHHHHHTT--EEEEE-TTBTBSS--THHHHHHHHTTEEEEEES-B-HHHHHHHHHTT-EEEEPPTT--TTTTT--S-SEEEEPPPTTTTTTSSS--

InterPro domains:
  IPR000573 Aconitase A/isopropylmalate dehydratase small subunit, swivel domain [PF00694] (114-242)
  IPR006249 Aconitase/Iron-responsive element-binding protein 2 [PTHR11670] (17-263)
  IPR015928 Aconitase/3-isopropylmalate dehydratase, swivel [G3DSA:3.20.19.10] (79-272)
  IPR044137 Aconitase A, swivel domain [cd01580] (91-261)